Protein AF-A0A7S2V551-F1 (afdb_monomer)

pLDDT: mean 77.22, std 17.56, range [37.56, 93.88]

Mean predicted aligned error: 13.39 Å

Solvent-accessible surface area (backbone atoms only — not comparable to full-atom values): 11538 Å² total; per-residue (Å²): 138,84,86,86,83,87,79,83,81,78,78,80,73,61,68,63,60,58,50,50,50,47,50,51,48,47,55,50,48,58,75,67,60,67,90,44,58,64,70,53,54,54,47,53,51,52,50,49,58,51,49,53,52,44,50,57,52,50,49,52,50,50,55,49,45,69,74,73,49,87,67,91,49,71,64,62,61,63,48,48,60,57,44,52,51,51,44,53,56,43,51,55,46,34,52,54,24,46,54,47,12,44,73,65,70,37,54,70,37,40,49,49,23,48,49,46,49,62,47,63,37,42,55,46,47,48,40,67,39,71,67,49,94,80,76,51,74,64,47,38,55,54,35,52,52,50,50,54,51,50,53,50,45,46,54,49,47,49,53,49,43,56,52,44,50,55,51,52,53,54,51,50,53,52,51,54,52,52,53,51,53,52,54,69,74,48,84,85,73,83,87,78,86,86,84,86,88,86,130

Radius of gyration: 30.49 Å; Cα contacts (8 Å, |Δi|>4): 115; chains: 1; bounding box: 55×72×106 Å

Secondary structure (DSSP, 8-state):
--------------HHHHHHHHHHHHHHHHHHS--S-HHHHHHHHHHHHHHHHHHHHHHHHHHHHHHH---S-HHHHHHHHHHHHHHHHHHHHHHHHHHHHHHHT-HHHHHHHHHHIIIIIHHHHHIIIII-SS--HHHHHHHHHHHHHHHHHHHHHHHHHHHHHHHHHHHHHHHHHHHHHHHHH-TTSSSSSSS----

InterPro domains:
  IPR019184 Uncharacterised protein family, transmembrane-17 [PF09799] (42-149)
  IPR019184 Uncharacterised protein family, transmembrane-17 [PTHR13531] (23-172)

Structure (mmCIF, N/CA/C/O backbone):
data_AF-A0A7S2V551-F1
#
_entry.id   AF-A0A7S2V551-F1
#
loop_
_atom_site.group_PDB
_atom_site.id
_atom_site.type_symbol
_atom_site.label_atom_id
_atom_site.label_alt_id
_atom_site.label_comp_id
_atom_site.label_asym_id
_atom_site.label_entity_id
_atom_site.label_seq_id
_atom_site.pdbx_PDB_ins_code
_atom_site.Cartn_x
_atom_site.Cartn_y
_atom_site.Cartn_z
_atom_site.occupancy
_atom_site.B_iso_or_equiv
_atom_site.auth_seq_id
_atom_site.auth_comp_id
_atom_site.auth_asym_id
_atom_site.auth_atom_id
_atom_site.pdbx_PDB_model_num
ATOM 1 N N . ALA A 1 1 ? -27.726 -24.459 84.156 1.00 44.19 1 ALA A N 1
ATOM 2 C CA . ALA A 1 1 ? -27.714 -25.33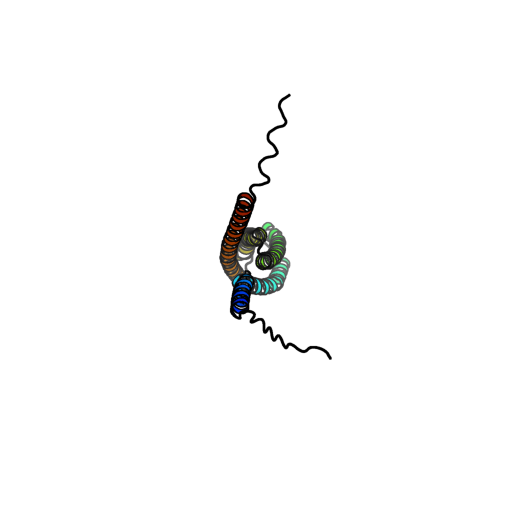9 82.970 1.00 44.19 1 ALA A CA 1
ATOM 3 C C . ALA A 1 1 ? -28.128 -24.511 81.761 1.00 44.19 1 ALA A C 1
ATOM 5 O O . ALA A 1 1 ? -29.135 -23.819 81.834 1.00 44.19 1 ALA A O 1
ATOM 6 N N . GLY A 1 2 ? -27.260 -24.447 80.751 1.00 37.69 2 GLY A N 1
ATOM 7 C CA . GLY A 1 2 ? -27.308 -23.472 79.663 1.00 37.69 2 GLY A CA 1
ATOM 8 C C . GLY A 1 2 ? -28.247 -23.813 78.498 1.00 37.69 2 GLY A C 1
ATOM 9 O O . GLY A 1 2 ? -28.619 -24.960 78.288 1.00 37.69 2 GLY A O 1
ATOM 10 N N . ARG A 1 3 ? -28.572 -22.730 77.779 1.00 40.00 3 ARG A N 1
ATOM 11 C CA . ARG A 1 3 ? -29.255 -22.540 76.484 1.00 40.00 3 ARG A CA 1
ATOM 12 C C . ARG A 1 3 ? -29.118 -23.653 75.432 1.00 40.00 3 ARG A C 1
ATOM 14 O O . ARG A 1 3 ? -28.021 -24.151 75.217 1.00 40.00 3 ARG A O 1
ATOM 21 N N . ALA A 1 4 ? -30.158 -23.778 74.600 1.00 37.56 4 ALA A N 1
ATOM 22 C CA . ALA A 1 4 ? -30.008 -23.7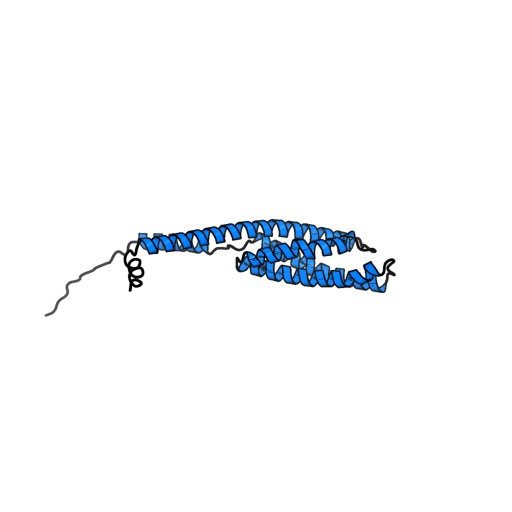59 73.137 1.00 37.56 4 ALA A CA 1
ATOM 23 C C . ALA A 1 4 ? -31.328 -23.342 72.452 1.00 37.56 4 ALA A C 1
ATOM 25 O O . ALA A 1 4 ? -32.237 -24.146 72.274 1.00 37.56 4 ALA A O 1
ATOM 26 N N . SER A 1 5 ? -31.425 -22.067 72.068 1.00 42.75 5 SER A N 1
ATOM 27 C CA . SER A 1 5 ? -32.382 -21.589 71.066 1.00 42.75 5 SER A CA 1
ATOM 28 C C . SER A 1 5 ? -31.749 -21.793 69.691 1.00 42.75 5 SER A C 1
ATOM 30 O O . SER A 1 5 ? -30.723 -21.182 69.400 1.00 42.75 5 SER A O 1
ATOM 32 N N . TYR A 1 6 ? -32.340 -22.640 68.852 1.00 38.03 6 TYR A N 1
ATOM 33 C CA . TYR A 1 6 ? -31.963 -22.746 67.445 1.00 38.03 6 TYR A CA 1
ATOM 34 C C . TYR A 1 6 ? -32.691 -21.653 66.654 1.00 38.03 6 TYR A C 1
ATOM 36 O O . TYR A 1 6 ? -33.885 -21.749 66.392 1.00 38.03 6 TYR A O 1
ATOM 44 N N . SER A 1 7 ? -31.958 -20.592 66.313 1.00 42.69 7 SER A N 1
ATOM 45 C CA . SER A 1 7 ? -32.347 -19.611 65.298 1.00 42.69 7 SER A CA 1
ATOM 46 C C . SER A 1 7 ? -31.713 -20.034 63.976 1.00 42.69 7 SER A C 1
ATOM 48 O O . SER A 1 7 ? -30.513 -19.859 63.768 1.00 42.69 7 SER A O 1
ATOM 50 N N . SER A 1 8 ? -32.499 -20.654 63.101 1.00 40.53 8 SER A N 1
ATOM 51 C CA . SER A 1 8 ? -32.087 -21.023 61.743 1.00 40.53 8 SER A CA 1
ATOM 52 C C . SER A 1 8 ? -32.476 -19.895 60.788 1.00 40.53 8 SER A C 1
ATOM 54 O O . SER A 1 8 ? -33.459 -19.983 60.058 1.00 40.53 8 SER A O 1
ATOM 56 N N . G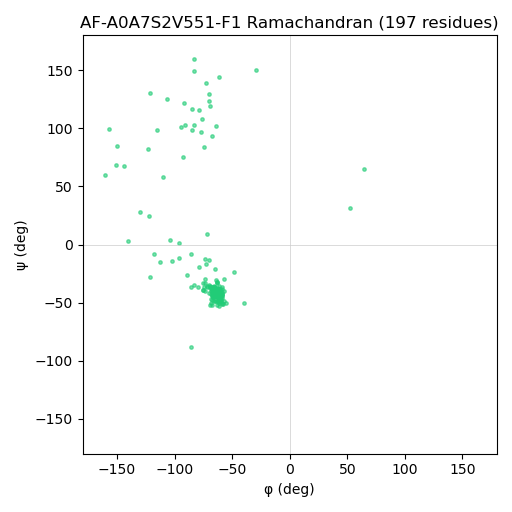LY A 1 9 ? -31.719 -18.799 60.820 1.00 37.72 9 GLY A N 1
ATOM 57 C CA . GLY A 1 9 ? -31.802 -17.744 59.813 1.00 37.72 9 GLY A CA 1
ATOM 58 C C . GLY A 1 9 ? -31.147 -18.206 58.515 1.00 37.72 9 GLY A C 1
ATOM 59 O O . GLY A 1 9 ? -29.978 -17.920 58.277 1.00 37.72 9 GLY A O 1
ATOM 60 N N . VAL A 1 10 ? -31.883 -18.939 57.679 1.00 44.06 10 VAL A N 1
ATOM 61 C CA . VAL A 1 10 ? -31.497 -19.135 56.278 1.00 44.06 10 VAL A CA 1
ATOM 62 C C . VAL A 1 10 ? -31.852 -17.845 55.544 1.00 44.06 10 VAL A C 1
ATOM 64 O O . VAL A 1 10 ? -33.003 -17.614 55.179 1.00 44.06 10 VAL A O 1
ATOM 67 N N . SER A 1 11 ? -30.861 -16.968 55.383 1.00 38.47 11 SER A N 1
ATOM 68 C CA . SER A 1 11 ? -30.958 -15.807 54.501 1.00 38.47 11 SER A CA 1
ATOM 69 C C . SER A 1 11 ? -31.102 -16.293 53.061 1.00 38.47 11 SER A C 1
ATOM 71 O O . SER A 1 11 ? -30.127 -16.699 52.431 1.00 38.47 11 SER A O 1
ATOM 73 N N . TYR A 1 12 ? -32.327 -16.261 52.538 1.00 40.66 12 TYR A N 1
ATOM 74 C CA . TYR A 1 12 ? -32.596 -16.423 51.114 1.00 40.66 12 TYR A CA 1
ATOM 75 C C . TYR A 1 12 ? -32.026 -15.212 50.370 1.00 40.66 12 TYR A C 1
ATOM 77 O O . TYR A 1 12 ? -32.658 -14.164 50.262 1.00 40.66 12 TYR A O 1
ATOM 85 N N . GLN A 1 13 ? -30.791 -15.343 49.895 1.00 50.81 13 GLN A N 1
ATOM 86 C CA . GLN A 1 13 ? -30.182 -14.404 48.962 1.00 50.81 13 GLN A CA 1
ATOM 87 C C . GLN A 1 13 ? -30.913 -14.571 47.616 1.00 50.81 13 GLN A C 1
ATOM 89 O O . GLN A 1 13 ? -30.961 -15.691 47.099 1.00 50.81 13 GLN A O 1
ATOM 94 N N . PRO A 1 14 ? -31.573 -13.534 47.070 1.00 49.09 14 PRO A N 1
ATOM 95 C CA . PRO A 1 14 ? -32.514 -13.738 45.979 1.00 49.09 14 PRO A CA 1
ATOM 96 C C . PRO A 1 14 ? -31.769 -14.130 44.697 1.00 49.09 14 PRO A C 1
ATOM 98 O O . PRO A 1 14 ? -30.918 -13.391 44.204 1.00 49.09 14 PRO A O 1
ATOM 101 N N . LEU A 1 15 ? -32.139 -15.281 44.126 1.00 52.44 15 LEU A N 1
ATOM 102 C CA . LEU A 1 15 ? -31.686 -15.802 42.824 1.00 52.44 15 LEU A CA 1
ATOM 103 C C . LEU A 1 15 ? -31.765 -14.770 41.680 1.00 52.44 15 LEU A C 1
ATOM 105 O O . LEU A 1 15 ? -31.004 -14.858 40.721 1.00 52.44 15 LEU A O 1
ATOM 109 N N . GLN A 1 16 ? -32.625 -13.756 41.807 1.00 50.88 16 GLN A N 1
ATOM 110 C CA . GLN A 1 16 ? -32.753 -12.655 40.847 1.00 50.88 16 GLN A CA 1
ATOM 111 C C . GLN A 1 16 ? -31.481 -11.803 40.732 1.00 50.88 16 GLN A C 1
ATOM 113 O O . GLN A 1 16 ? -31.137 -11.361 39.640 1.00 50.88 16 GLN A O 1
ATOM 118 N N . GLN A 1 17 ? -30.730 -11.629 41.822 1.00 48.31 17 GLN A N 1
ATOM 119 C CA . GLN A 1 17 ? -29.523 -10.797 41.832 1.00 48.31 17 GLN A CA 1
ATOM 120 C C . GLN A 1 17 ? -28.355 -11.481 41.105 1.00 48.31 17 GLN A C 1
ATOM 122 O O . GLN A 1 17 ? -27.511 -10.824 40.495 1.00 48.31 17 GLN A O 1
ATOM 127 N N . HIS A 1 18 ? -28.335 -12.817 41.118 1.00 49.16 18 HIS A N 1
ATOM 128 C CA . HIS A 1 18 ? -27.372 -13.618 40.368 1.00 49.16 18 HIS A CA 1
ATOM 129 C C . HIS A 1 18 ? -27.704 -13.649 38.870 1.00 49.16 18 HIS A C 1
ATOM 131 O O . HIS A 1 18 ? -26.790 -13.657 38.049 1.00 49.16 18 HIS A O 1
ATOM 137 N N . GLU A 1 19 ? -28.989 -13.611 38.507 1.00 55.28 19 GLU A N 1
ATOM 138 C CA . GLU A 1 19 ? -29.443 -13.549 37.115 1.00 55.28 19 GLU A CA 1
ATOM 139 C C . GLU A 1 19 ? -29.260 -12.149 36.510 1.00 55.28 19 GLU A C 1
ATOM 141 O O . GLU A 1 19 ? -28.802 -12.034 35.377 1.00 55.28 19 GLU A O 1
ATOM 146 N N . GLU A 1 20 ? -29.513 -11.075 37.266 1.00 54.91 20 GLU A N 1
ATOM 147 C CA . GLU A 1 20 ? -29.181 -9.704 36.854 1.00 54.91 20 GLU A CA 1
ATOM 148 C C . GLU A 1 20 ? -27.674 -9.478 36.778 1.00 54.91 20 GLU A C 1
ATOM 150 O O . GLU A 1 20 ? -27.202 -8.889 35.812 1.00 54.91 20 GLU A O 1
ATOM 155 N N . SER A 1 21 ? -26.895 -9.992 37.734 1.00 54.06 21 SER A N 1
ATOM 156 C CA . SER A 1 21 ? -25.433 -9.939 37.656 1.00 54.06 21 SER A CA 1
ATOM 157 C C . SER A 1 21 ? -24.906 -10.789 36.498 1.00 54.06 21 SER A C 1
ATOM 159 O O . SER A 1 21 ? -23.974 -10.379 35.816 1.00 54.06 21 SER A O 1
ATOM 161 N N . SER A 1 22 ? -25.520 -11.938 36.203 1.00 53.59 22 SER A N 1
ATOM 162 C CA . SER A 1 22 ? -25.164 -12.769 35.048 1.00 53.59 22 SER A CA 1
ATOM 163 C C . SER A 1 22 ? -25.529 -12.091 33.728 1.00 53.59 22 SER A C 1
ATOM 165 O O . SER A 1 22 ? -24.686 -12.044 32.843 1.00 53.59 22 SER A O 1
ATOM 167 N N . LYS A 1 23 ? -26.706 -11.463 33.609 1.00 54.16 23 LYS A N 1
ATOM 168 C CA . LYS A 1 23 ? -27.117 -10.671 32.435 1.00 54.16 23 LYS A CA 1
ATOM 169 C C . LYS A 1 23 ? -26.276 -9.409 32.269 1.00 54.16 23 LYS A C 1
ATOM 171 O O . LYS A 1 23 ? -25.875 -9.099 31.155 1.00 54.16 23 LYS A O 1
ATOM 176 N N . ALA A 1 24 ? -25.944 -8.715 33.355 1.00 58.97 24 ALA A N 1
ATOM 177 C CA . ALA A 1 24 ? -25.064 -7.550 33.338 1.00 58.97 24 ALA A CA 1
ATOM 178 C C . ALA A 1 24 ? -23.627 -7.938 32.982 1.00 58.97 24 ALA A C 1
ATOM 180 O O . ALA A 1 24 ? -22.980 -7.234 32.214 1.00 58.97 24 ALA A O 1
ATOM 181 N N . ASN A 1 25 ? -23.131 -9.076 33.476 1.00 54.34 25 ASN A N 1
ATOM 182 C CA . ASN A 1 25 ? -21.831 -9.608 33.085 1.00 54.34 25 ASN A CA 1
ATOM 183 C C . ASN A 1 25 ? -21.848 -10.157 31.657 1.00 54.34 25 ASN A C 1
ATOM 185 O O . ASN A 1 25 ? -20.877 -9.944 30.955 1.00 54.34 25 ASN A O 1
ATOM 189 N N . PHE A 1 26 ? -22.928 -10.779 31.186 1.00 54.84 26 PHE A N 1
ATOM 190 C CA . PHE A 1 26 ? -23.073 -11.248 29.805 1.00 54.84 26 PHE A CA 1
ATOM 191 C C . PHE A 1 26 ? -23.152 -10.072 28.827 1.00 54.84 26 PHE A C 1
ATOM 193 O O . PHE A 1 26 ? -22.426 -10.055 27.842 1.00 54.84 26 PHE A O 1
ATOM 200 N N . HIS A 1 27 ? -23.917 -9.028 29.153 1.00 52.25 27 HIS A N 1
ATOM 201 C CA . HIS A 1 27 ? -23.955 -7.780 28.391 1.00 52.25 27 HIS A CA 1
ATOM 202 C C . HIS A 1 27 ? -22.601 -7.055 28.426 1.00 52.25 27 HIS A C 1
ATOM 204 O O . HIS A 1 27 ? -22.128 -6.532 27.420 1.00 52.25 27 HIS A O 1
ATOM 210 N N . ARG A 1 28 ? -21.909 -7.086 29.571 1.00 51.00 28 ARG A N 1
ATOM 211 C CA . ARG A 1 28 ? -20.548 -6.561 29.701 1.00 51.00 28 ARG A CA 1
ATOM 212 C C . ARG A 1 28 ? -19.542 -7.399 28.899 1.00 51.00 28 ARG A C 1
ATOM 214 O O . ARG A 1 28 ? -18.681 -6.823 28.249 1.00 51.00 28 ARG A O 1
ATOM 221 N N . ILE A 1 29 ? -19.664 -8.722 28.854 1.00 52.12 29 ILE A N 1
ATOM 222 C CA . ILE A 1 29 ? -18.825 -9.615 28.037 1.00 52.12 29 ILE A CA 1
ATOM 223 C C . ILE A 1 29 ? -19.127 -9.429 26.537 1.00 52.12 29 ILE A C 1
ATOM 225 O O . ILE A 1 29 ? -18.193 -9.405 25.735 1.00 52.12 29 ILE A O 1
ATOM 229 N N . GLU A 1 30 ? -20.380 -9.174 26.149 1.00 47.97 30 GLU A N 1
ATOM 230 C CA . GLU A 1 30 ? -20.740 -8.734 24.791 1.00 47.97 30 GLU A CA 1
ATOM 231 C C . GLU A 1 30 ? -20.087 -7.391 24.433 1.00 47.97 30 GLU A C 1
ATOM 233 O O . GLU A 1 30 ? -19.614 -7.211 23.315 1.00 47.97 30 GLU A O 1
ATOM 238 N N . THR A 1 31 ? -19.944 -6.463 25.385 1.00 50.69 31 THR A N 1
ATOM 239 C CA . THR A 1 31 ? -19.207 -5.211 25.124 1.00 50.69 31 THR A CA 1
ATOM 240 C C . THR A 1 31 ? -17.684 -5.380 25.022 1.00 50.69 31 THR A C 1
ATOM 242 O O . THR A 1 31 ? -17.025 -4.502 24.468 1.00 50.69 31 THR A O 1
ATOM 245 N N . TYR A 1 32 ? -17.119 -6.496 25.500 1.00 43.94 32 TYR A N 1
ATOM 246 C CA . TYR A 1 32 ? -15.690 -6.828 25.369 1.00 43.94 32 TYR A CA 1
ATOM 247 C C . TYR A 1 32 ? -15.377 -7.750 24.184 1.00 43.94 32 TYR A C 1
ATOM 249 O O . TYR A 1 32 ? -14.207 -7.926 23.834 1.00 43.94 32 TYR A O 1
ATOM 257 N N . THR A 1 33 ? -16.386 -8.343 23.545 1.00 41.72 33 THR A N 1
ATOM 258 C CA . THR A 1 33 ? -16.170 -9.270 22.436 1.00 41.72 33 THR A CA 1
ATOM 259 C C . THR A 1 33 ? -16.018 -8.511 21.121 1.00 41.72 33 THR A C 1
ATOM 261 O O . THR A 1 33 ? -16.960 -8.129 20.438 1.00 41.72 33 THR A O 1
ATOM 264 N N . VAL A 1 34 ? -14.747 -8.340 20.759 1.00 52.50 34 VAL A N 1
ATOM 265 C CA . VAL A 1 34 ? -14.267 -8.186 19.382 1.00 52.50 34 VAL A CA 1
ATOM 266 C C . VAL A 1 34 ? -14.771 -6.921 18.684 1.00 52.50 34 VAL A C 1
ATOM 268 O O . VAL A 1 34 ? -15.447 -6.929 17.658 1.00 52.50 34 VAL A O 1
ATOM 271 N N . ALA A 1 35 ? -14.346 -5.779 19.209 1.00 52.34 35 ALA A N 1
ATOM 272 C CA . ALA A 1 35 ? -14.433 -4.518 18.489 1.00 52.34 35 ALA A CA 1
ATOM 273 C C . ALA A 1 35 ? -13.455 -4.424 17.294 1.00 52.34 35 ALA A C 1
ATOM 275 O O . ALA A 1 35 ? -13.645 -3.555 16.438 1.00 52.34 35 ALA A O 1
ATOM 276 N N . SER A 1 36 ? -12.478 -5.337 17.214 1.00 61.97 36 SER A N 1
ATOM 277 C CA . SER A 1 36 ? -11.557 -5.521 16.089 1.00 61.97 36 SER A CA 1
ATOM 278 C C . SER A 1 36 ? -12.287 -6.086 14.867 1.00 61.97 36 SER A C 1
ATOM 280 O O . SER A 1 36 ? -13.013 -7.076 14.942 1.00 61.97 36 SER A O 1
ATOM 282 N N . SER A 1 37 ? -12.103 -5.461 13.708 1.00 71.62 37 SER A N 1
ATOM 283 C CA . SER A 1 37 ? -12.718 -5.938 12.472 1.00 71.62 37 SER A CA 1
ATOM 284 C C . SER A 1 37 ? -11.966 -7.162 11.932 1.00 71.62 37 SER A C 1
ATOM 286 O O . SER A 1 37 ? -10.852 -7.052 11.422 1.00 71.62 37 SER A O 1
ATOM 288 N N . VAL A 1 38 ? -12.586 -8.342 12.039 1.00 78.00 38 VAL A N 1
ATOM 289 C CA . VAL A 1 38 ? -12.019 -9.620 11.557 1.00 78.00 38 VAL A CA 1
ATOM 290 C C . VAL A 1 38 ? -11.724 -9.569 10.055 1.00 78.00 38 VAL A C 1
ATOM 292 O O . VAL A 1 38 ? -10.682 -10.041 9.611 1.00 78.00 38 VAL A O 1
ATOM 295 N N . SER A 1 39 ? -12.593 -8.917 9.275 1.00 80.12 39 SER A N 1
ATOM 296 C CA . SER A 1 39 ? -12.414 -8.760 7.826 1.00 80.12 39 SER A CA 1
ATOM 297 C C . SER A 1 39 ? -11.116 -8.034 7.459 1.00 80.12 39 SER A C 1
ATOM 299 O O . SER A 1 39 ? -10.440 -8.450 6.526 1.00 80.12 39 SER A O 1
ATOM 301 N N . LEU A 1 40 ? -10.743 -6.984 8.203 1.00 80.69 40 LEU A N 1
ATOM 302 C CA . LEU A 1 40 ? -9.510 -6.235 7.947 1.00 80.69 40 LEU A CA 1
ATOM 303 C C . LEU A 1 40 ? -8.271 -7.085 8.252 1.00 80.69 40 LEU A C 1
ATOM 305 O O . LEU A 1 40 ? -7.316 -7.059 7.490 1.00 80.69 40 LEU A O 1
ATOM 309 N N . HIS A 1 41 ? -8.296 -7.874 9.332 1.00 85.56 41 HIS A N 1
ATOM 310 C CA . HIS A 1 41 ? -7.179 -8.763 9.662 1.00 85.56 41 HIS A CA 1
ATOM 311 C C . HIS A 1 41 ? -6.969 -9.866 8.623 1.00 85.56 41 HIS A C 1
ATOM 313 O O . HIS A 1 41 ? -5.824 -10.172 8.307 1.00 85.56 41 HIS A O 1
ATOM 319 N N . ILE A 1 42 ? -8.043 -10.447 8.077 1.00 86.44 42 ILE A N 1
ATOM 320 C CA . ILE A 1 42 ? -7.929 -11.464 7.020 1.00 86.44 42 ILE A CA 1
ATOM 321 C C . ILE A 1 42 ? -7.314 -10.856 5.754 1.00 86.44 42 ILE A C 1
ATOM 323 O O . ILE A 1 42 ? -6.447 -11.474 5.143 1.00 86.44 42 ILE A O 1
ATOM 327 N N . LEU A 1 43 ? -7.736 -9.644 5.383 1.00 86.88 43 LEU A N 1
ATOM 328 C CA . LEU A 1 43 ? -7.198 -8.946 4.215 1.00 86.88 43 LEU A CA 1
ATOM 329 C C . LEU A 1 43 ? -5.718 -8.602 4.391 1.00 86.88 43 LEU A C 1
ATOM 331 O O . LEU A 1 43 ? -4.926 -8.998 3.546 1.00 86.88 43 LEU A O 1
ATOM 335 N N . LEU A 1 44 ? -5.345 -8.012 5.531 1.00 86.69 44 LEU A N 1
ATOM 336 C CA . LEU A 1 44 ? -3.946 -7.720 5.863 1.00 86.69 44 LEU A CA 1
ATOM 337 C C . LEU A 1 44 ? -3.081 -8.983 5.878 1.00 86.69 44 LEU A C 1
ATOM 339 O O . LEU A 1 44 ? -1.920 -8.956 5.487 1.00 86.69 44 LEU A O 1
ATOM 343 N N . TYR A 1 45 ? -3.625 -10.111 6.336 1.00 88.69 45 TYR A N 1
ATOM 344 C CA . TYR A 1 45 ? -2.897 -11.375 6.304 1.00 88.69 45 TYR A CA 1
ATOM 345 C C . TYR A 1 45 ? -2.645 -11.854 4.867 1.00 88.69 45 TYR A C 1
ATOM 347 O O . TYR A 1 45 ? -1.524 -12.245 4.541 1.00 88.69 45 TYR A O 1
ATOM 355 N N . LEU A 1 46 ? -3.659 -11.790 3.998 1.00 88.44 46 LEU A N 1
ATOM 356 C CA . LEU A 1 46 ? -3.509 -12.123 2.580 1.00 88.44 46 LEU A CA 1
ATOM 357 C C . LEU A 1 46 ? -2.527 -11.174 1.880 1.00 88.44 46 LEU A C 1
ATOM 359 O O . LEU A 1 46 ? -1.661 -11.645 1.146 1.00 88.44 46 LEU A O 1
ATOM 363 N N . ASP A 1 47 ? -2.610 -9.871 2.154 1.00 89.12 47 ASP A N 1
ATOM 364 C CA . ASP A 1 47 ? -1.714 -8.851 1.592 1.00 89.12 47 ASP A CA 1
ATOM 365 C C . ASP A 1 47 ? -0.274 -9.085 2.038 1.00 89.12 47 ASP A C 1
ATOM 367 O O . ASP A 1 47 ? 0.641 -9.026 1.224 1.00 89.12 47 ASP A O 1
ATOM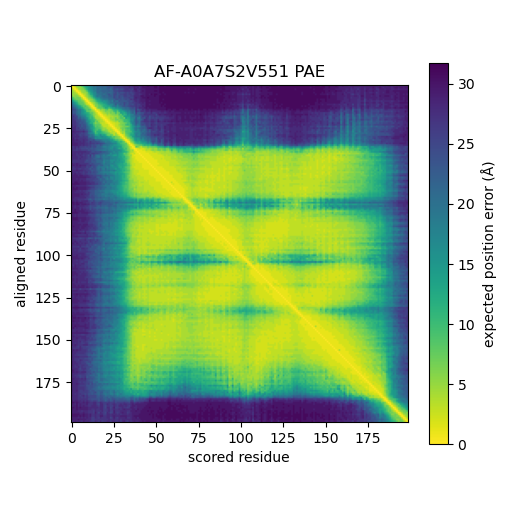 371 N N . SER A 1 48 ? -0.063 -9.498 3.292 1.00 87.75 48 SER A N 1
ATOM 372 C CA . SER A 1 48 ? 1.258 -9.876 3.804 1.00 87.75 48 SER A CA 1
ATOM 373 C C . SER A 1 48 ? 1.859 -11.061 3.062 1.00 87.75 48 SER A C 1
ATOM 375 O O . SER A 1 48 ? 3.021 -11.007 2.660 1.00 87.75 48 SER A O 1
ATOM 377 N N . MET A 1 49 ? 1.079 -12.117 2.830 1.00 89.88 49 MET A N 1
ATOM 378 C CA . MET A 1 49 ? 1.561 -13.284 2.089 1.00 89.88 49 MET A CA 1
ATOM 379 C C . MET A 1 49 ? 1.918 -12.920 0.644 1.00 89.88 49 MET A C 1
ATOM 381 O O . MET A 1 49 ? 2.973 -13.317 0.149 1.00 89.88 49 MET A O 1
ATOM 385 N N . VAL A 1 50 ? 1.076 -12.124 -0.019 1.00 88.25 50 VAL A N 1
ATOM 386 C CA . VAL A 1 50 ? 1.329 -11.647 -1.385 1.00 88.25 50 VAL A CA 1
ATOM 387 C C . VAL A 1 50 ? 2.545 -10.717 -1.433 1.00 88.25 50 VAL A C 1
ATOM 389 O O . VAL A 1 50 ? 3.384 -10.877 -2.316 1.00 88.25 50 VAL A O 1
ATOM 392 N N . SER A 1 51 ? 2.682 -9.795 -0.478 1.00 88.56 51 SER A N 1
ATOM 393 C CA . SER A 1 51 ? 3.797 -8.844 -0.383 1.00 88.56 51 SER A CA 1
ATOM 394 C C . SER A 1 51 ? 5.134 -9.561 -0.169 1.00 88.56 51 SER A C 1
ATOM 396 O O . SER A 1 51 ? 6.114 -9.233 -0.832 1.00 88.56 51 SER A O 1
ATOM 398 N N . ILE A 1 52 ? 5.181 -10.621 0.650 1.00 90.88 52 ILE A N 1
ATOM 399 C CA . ILE A 1 52 ? 6.392 -11.447 0.815 1.00 90.88 52 ILE A CA 1
ATOM 400 C C . ILE A 1 52 ? 6.797 -12.093 -0.516 1.00 90.88 52 ILE A C 1
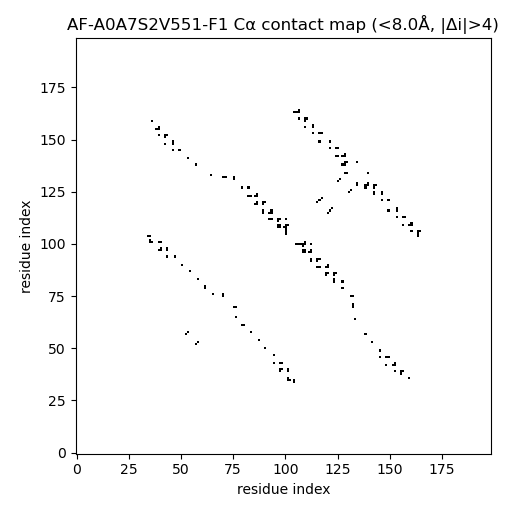ATOM 402 O O . ILE A 1 52 ? 7.962 -12.031 -0.909 1.00 90.88 52 ILE A O 1
ATOM 406 N N . VAL A 1 53 ? 5.842 -12.693 -1.231 1.00 90.75 53 VAL A N 1
ATOM 407 C CA . VAL A 1 53 ? 6.097 -13.304 -2.545 1.00 90.75 53 VAL A CA 1
ATOM 408 C C . VAL A 1 53 ? 6.575 -12.244 -3.542 1.00 90.75 53 VAL A C 1
ATOM 410 O O . VAL A 1 53 ? 7.579 -12.449 -4.226 1.00 90.75 53 VAL A O 1
ATOM 413 N N . 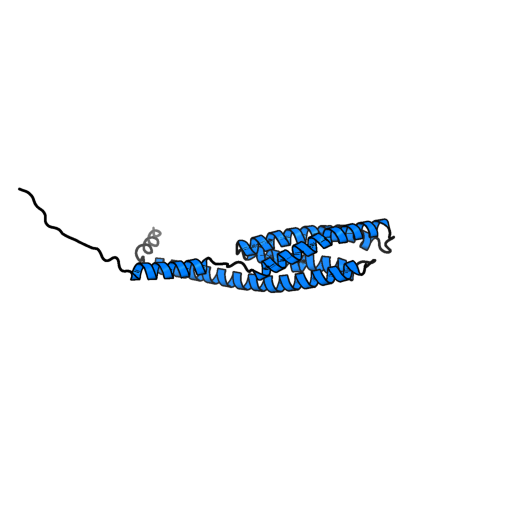TYR A 1 54 ? 5.910 -11.089 -3.584 1.00 89.81 54 TYR A N 1
ATOM 414 C CA . TYR A 1 54 ? 6.281 -9.964 -4.436 1.00 89.81 54 TYR A CA 1
ATOM 415 C C . TYR A 1 54 ? 7.674 -9.415 -4.108 1.00 89.81 54 TYR A C 1
ATOM 417 O O . TYR A 1 54 ? 8.429 -9.091 -5.017 1.00 89.81 54 TYR A O 1
ATOM 425 N N . PHE A 1 55 ? 8.059 -9.359 -2.834 1.00 90.88 55 PHE A N 1
ATOM 426 C CA . PHE A 1 55 ? 9.376 -8.888 -2.418 1.00 90.88 55 PHE A CA 1
ATOM 427 C C . PHE A 1 55 ? 10.499 -9.771 -2.971 1.00 90.88 55 PHE A C 1
ATOM 429 O O . PHE A 1 55 ? 11.442 -9.258 -3.574 1.00 90.88 55 PHE A O 1
ATOM 436 N N . PHE A 1 56 ? 10.389 -11.094 -2.818 1.00 92.38 56 PHE A N 1
ATOM 437 C CA . PHE A 1 56 ? 11.412 -12.016 -3.315 1.00 92.38 56 PHE A CA 1
ATOM 438 C C . PHE A 1 56 ? 11.438 -12.074 -4.844 1.00 92.38 56 PHE A C 1
ATOM 440 O O . PHE A 1 56 ? 12.492 -11.865 -5.444 1.00 92.38 56 PHE A O 1
ATOM 447 N N . LEU A 1 57 ? 10.291 -12.318 -5.487 1.00 91.31 57 LEU A N 1
ATOM 448 C CA . LEU A 1 57 ? 10.234 -12.425 -6.947 1.00 91.31 57 LEU A CA 1
ATOM 449 C C . LEU A 1 57 ? 10.490 -11.077 -7.622 1.00 91.31 57 LEU A C 1
ATOM 451 O O . LEU A 1 57 ? 11.360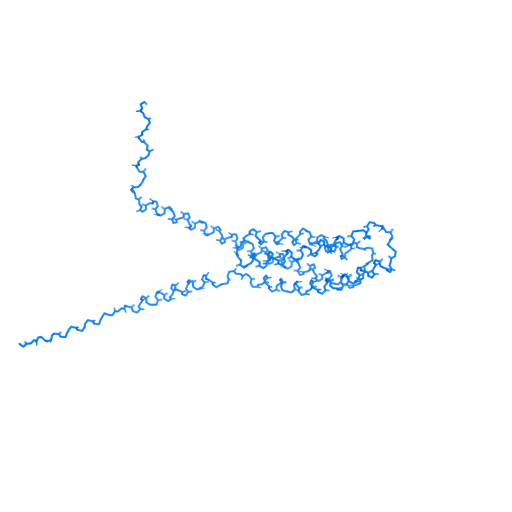 -10.987 -8.482 1.00 91.31 57 LEU A O 1
ATOM 455 N N . GLY A 1 58 ? 9.792 -10.021 -7.209 1.00 88.94 58 GLY A N 1
ATOM 456 C CA . GLY A 1 58 ? 9.957 -8.673 -7.752 1.00 88.94 58 GLY A CA 1
ATOM 457 C C . GLY A 1 58 ? 11.376 -8.142 -7.556 1.00 88.94 58 GLY A C 1
ATOM 458 O O . GLY A 1 58 ? 11.960 -7.610 -8.497 1.00 88.94 58 GLY A O 1
ATOM 459 N N . GLY A 1 59 ? 11.983 -8.370 -6.386 1.00 90.19 59 GLY A N 1
ATOM 460 C CA . GLY A 1 59 ? 13.383 -8.026 -6.132 1.00 90.19 59 GLY A CA 1
ATOM 461 C C . GLY A 1 59 ? 14.350 -8.747 -7.079 1.00 90.19 59 GLY A C 1
ATOM 462 O O . GLY A 1 59 ? 15.189 -8.104 -7.712 1.00 90.19 59 GLY A O 1
ATOM 463 N N . SER A 1 60 ? 14.208 -10.068 -7.246 1.00 90.44 60 SER A N 1
ATOM 464 C CA . SER A 1 60 ? 15.021 -10.835 -8.201 1.00 90.44 60 SER A CA 1
ATOM 465 C C . SER A 1 60 ? 14.811 -10.388 -9.650 1.00 90.44 60 SER A C 1
ATOM 467 O O . SER A 1 60 ? 15.784 -10.262 -10.394 1.00 90.44 60 SER A O 1
ATOM 469 N N . LEU A 1 61 ? 13.570 -10.093 -10.052 1.00 90.31 61 LEU A N 1
ATOM 470 C CA . LEU A 1 61 ? 13.257 -9.582 -11.388 1.00 90.31 61 LEU A CA 1
ATOM 471 C C . LEU A 1 61 ? 13.897 -8.211 -11.626 1.00 90.31 61 LEU A C 1
ATOM 473 O O . LEU A 1 61 ? 14.463 -7.986 -12.692 1.00 90.31 61 LEU A O 1
ATOM 477 N N . ILE A 1 62 ? 13.855 -7.307 -10.645 1.00 89.94 62 ILE A N 1
ATOM 478 C CA . ILE A 1 62 ? 14.494 -5.987 -10.724 1.00 89.94 62 ILE A CA 1
ATOM 479 C C . ILE A 1 62 ? 16.007 -6.120 -10.919 1.00 89.94 62 ILE A C 1
ATOM 481 O O . ILE A 1 62 ? 16.560 -5.475 -11.810 1.00 89.94 62 ILE A O 1
ATOM 485 N N . LEU A 1 63 ? 16.671 -6.983 -10.144 1.00 90.38 63 LEU A N 1
ATOM 486 C CA . LEU A 1 63 ? 18.110 -7.234 -10.291 1.00 90.38 63 LEU A CA 1
ATOM 487 C C . LEU A 1 63 ? 18.445 -7.826 -11.666 1.00 90.38 63 LEU A C 1
ATOM 489 O O . LEU A 1 63 ? 19.401 -7.395 -12.309 1.00 90.38 63 LEU A O 1
ATOM 493 N N . HIS A 1 64 ? 17.626 -8.761 -12.152 1.00 89.69 64 HIS A N 1
ATOM 494 C CA . HIS A 1 64 ? 17.793 -9.336 -13.484 1.00 89.69 64 HIS A CA 1
ATOM 495 C C . HIS A 1 64 ? 17.604 -8.290 -14.593 1.00 89.69 64 HIS A C 1
ATOM 497 O O . HIS A 1 64 ? 18.379 -8.270 -15.549 1.00 89.69 64 HIS A O 1
ATOM 503 N N . LYS A 1 65 ? 16.622 -7.386 -14.454 1.00 86.94 65 LYS A N 1
ATOM 504 C CA . LYS A 1 65 ? 16.407 -6.262 -15.381 1.00 86.94 65 LYS A CA 1
ATOM 505 C C . LYS A 1 65 ? 17.611 -5.325 -15.411 1.00 86.94 65 LYS A C 1
ATOM 507 O O . LYS A 1 65 ? 18.089 -5.010 -16.490 1.00 86.94 65 LYS A O 1
ATOM 512 N N . LEU A 1 66 ? 18.128 -4.941 -14.244 1.00 86.00 66 LEU A N 1
ATOM 513 C CA . LEU A 1 66 ? 19.300 -4.067 -14.118 1.00 86.00 66 LEU A CA 1
ATOM 514 C C . LEU A 1 66 ? 20.578 -4.677 -14.704 1.00 86.00 66 LEU A C 1
ATOM 516 O O . LEU A 1 66 ? 21.424 -3.933 -15.185 1.00 86.00 66 LEU A O 1
ATOM 520 N N . SER A 1 67 ? 20.727 -6.003 -14.652 1.00 85.38 67 SER A N 1
ATOM 521 C CA . SER A 1 67 ? 21.921 -6.686 -15.162 1.00 85.38 67 SER A CA 1
ATOM 522 C C . SER A 1 67 ? 21.837 -7.081 -16.636 1.00 85.38 67 SER A C 1
ATOM 524 O O . SER A 1 67 ? 22.883 -7.267 -17.252 1.00 85.38 67 SER A O 1
ATOM 526 N N . SER A 1 68 ? 20.633 -7.296 -17.173 1.00 83.88 68 SER A N 1
ATOM 527 C CA . SER A 1 68 ? 20.452 -7.924 -18.494 1.00 83.88 68 SER A CA 1
ATOM 528 C C . SER A 1 68 ? 19.890 -6.984 -19.555 1.00 83.88 68 SER A C 1
ATOM 530 O O . SER A 1 68 ? 19.930 -7.331 -20.732 1.00 83.88 68 SER A O 1
ATOM 532 N N . PHE A 1 69 ? 19.334 -5.833 -19.164 1.00 80.00 69 PHE A N 1
ATOM 533 C CA . PHE A 1 69 ? 18.712 -4.888 -20.088 1.00 80.00 69 PHE A CA 1
ATOM 534 C C . PHE A 1 69 ? 19.374 -3.519 -20.008 1.00 80.00 69 PHE A C 1
ATOM 536 O O . PHE A 1 69 ? 19.490 -2.931 -18.932 1.00 80.00 69 PHE A O 1
ATOM 543 N N . ASP A 1 70 ? 19.719 -2.992 -21.178 1.00 75.94 70 ASP A N 1
ATOM 544 C CA . ASP A 1 70 ? 20.056 -1.587 -21.341 1.00 75.94 70 ASP A CA 1
ATOM 545 C C . ASP A 1 70 ? 18.756 -0.779 -21.383 1.00 75.94 70 ASP A C 1
ATOM 547 O O . ASP A 1 70 ? 17.913 -0.953 -22.268 1.00 75.94 70 ASP A O 1
ATOM 551 N N . PHE A 1 71 ? 18.567 0.078 -20.383 1.00 78.50 71 PHE A N 1
ATOM 552 C CA . PHE A 1 71 ? 17.415 0.971 -20.318 1.00 78.50 71 PHE A CA 1
ATOM 553 C C . PHE A 1 71 ? 17.566 2.088 -21.346 1.00 78.50 71 PHE A C 1
ATOM 555 O O . PHE A 1 71 ? 18.647 2.658 -21.508 1.00 78.50 71 PHE A O 1
ATOM 562 N N . VAL A 1 72 ? 16.467 2.432 -22.020 1.00 76.19 72 VAL A N 1
ATOM 563 C CA . VAL A 1 72 ? 16.479 3.509 -23.018 1.00 76.19 72 VAL A CA 1
ATOM 564 C C . VAL A 1 72 ? 16.522 4.860 -22.310 1.00 76.19 72 VAL A C 1
ATOM 566 O O . VAL A 1 72 ? 17.237 5.763 -22.748 1.00 76.19 72 VAL A O 1
ATOM 569 N N . SER A 1 73 ? 15.800 5.000 -21.192 1.00 84.56 73 SER A N 1
ATOM 570 C CA . SER A 1 73 ? 15.886 6.180 -20.337 1.00 84.56 73 SER A CA 1
ATOM 571 C C . SER A 1 73 ? 16.629 5.889 -19.031 1.00 84.56 73 SER A C 1
ATOM 573 O O . SER A 1 73 ? 16.185 5.053 -18.234 1.00 84.56 73 SER A O 1
ATOM 575 N N . PRO A 1 74 ? 17.681 6.662 -18.705 1.00 84.06 74 PRO A N 1
ATOM 576 C CA . PRO A 1 74 ? 18.358 6.541 -17.416 1.00 84.06 74 PRO A CA 1
ATOM 577 C C . PRO A 1 74 ? 17.447 6.924 -16.239 1.00 84.06 74 PRO A C 1
ATOM 579 O O . PRO A 1 74 ? 17.689 6.497 -15.110 1.00 84.06 74 PRO A O 1
ATOM 582 N N . LEU A 1 75 ? 16.379 7.699 -16.478 1.00 86.62 75 LEU A N 1
ATOM 583 C CA . LEU A 1 75 ? 15.428 8.078 -15.431 1.00 86.62 75 LEU A CA 1
ATOM 584 C C . LEU A 1 75 ? 14.639 6.871 -14.913 1.00 86.62 75 LEU A C 1
ATOM 586 O O . LEU A 1 75 ? 14.524 6.710 -13.701 1.00 86.62 75 LEU A O 1
ATOM 590 N N . HIS A 1 76 ? 14.141 6.000 -15.794 1.00 85.81 76 HIS A N 1
ATOM 591 C CA . HIS A 1 76 ? 13.388 4.812 -15.375 1.00 85.81 76 HIS A CA 1
ATOM 592 C C . HIS A 1 76 ? 14.274 3.807 -14.634 1.00 85.81 76 HIS A C 1
ATOM 594 O O . HIS A 1 76 ? 13.836 3.216 -13.645 1.00 85.81 76 HIS A O 1
ATOM 600 N N . GLN A 1 77 ? 15.532 3.665 -15.061 1.00 86.50 77 GLN A N 1
ATOM 601 C CA . GLN A 1 77 ? 16.528 2.847 -14.370 1.00 86.50 77 GLN A CA 1
ATOM 602 C C . GLN A 1 77 ? 16.816 3.378 -12.959 1.00 86.50 77 GLN A C 1
ATOM 604 O O . GLN A 1 77 ? 16.812 2.611 -11.995 1.00 86.50 77 GLN A O 1
ATOM 609 N N . LEU A 1 78 ? 17.017 4.694 -12.828 1.00 88.38 78 LEU A N 1
ATOM 610 C CA . LEU A 1 78 ? 17.276 5.341 -11.544 1.00 88.38 78 LEU A CA 1
ATOM 611 C C . LEU A 1 78 ? 16.071 5.258 -10.602 1.00 88.38 78 LEU A C 1
ATOM 613 O O . LEU A 1 78 ? 16.262 5.102 -9.400 1.00 88.38 78 LEU A O 1
ATOM 617 N N . LEU A 1 79 ? 14.847 5.363 -11.125 1.00 89.81 79 LEU A N 1
ATOM 618 C CA . LEU A 1 79 ? 13.620 5.400 -10.324 1.00 89.81 79 LEU A CA 1
ATOM 619 C C . LEU A 1 79 ? 13.175 4.006 -9.841 1.00 89.81 79 LEU A C 1
ATOM 621 O O . LEU A 1 79 ? 12.449 3.900 -8.855 1.00 89.81 79 LEU A O 1
ATOM 625 N N . LEU A 1 80 ? 13.650 2.930 -10.477 1.00 89.31 80 LEU A N 1
ATOM 626 C CA . LEU A 1 80 ? 13.241 1.554 -10.174 1.00 89.31 80 LEU A CA 1
ATOM 627 C C . LEU A 1 80 ? 13.566 1.120 -8.734 1.00 89.31 80 LEU A C 1
ATOM 629 O O . LEU A 1 80 ? 12.695 0.659 -7.995 1.00 89.31 80 LEU A O 1
ATOM 633 N N . ILE A 1 81 ? 14.828 1.290 -8.332 1.00 90.19 81 ILE A N 1
ATOM 634 C CA . ILE A 1 81 ? 15.339 0.925 -7.004 1.00 90.19 81 ILE A CA 1
ATOM 635 C C . ILE A 1 81 ? 14.661 1.741 -5.888 1.00 90.19 81 ILE A C 1
ATOM 637 O O . ILE A 1 81 ? 14.143 1.130 -4.950 1.00 90.19 81 ILE A O 1
ATOM 641 N N . PRO A 1 82 ? 14.611 3.090 -5.939 1.00 92.44 82 PRO A N 1
ATOM 642 C CA . PRO A 1 82 ? 13.977 3.872 -4.885 1.00 92.44 82 PRO A CA 1
ATOM 643 C C . PRO A 1 82 ? 12.472 3.612 -4.797 1.00 92.44 82 PRO A C 1
ATOM 645 O O . PRO A 1 82 ? 11.962 3.530 -3.684 1.00 92.44 82 PRO A O 1
ATOM 648 N N . CYS A 1 83 ? 11.760 3.401 -5.911 1.00 92.25 83 CYS A N 1
ATOM 649 C CA . CYS A 1 83 ? 10.352 2.997 -5.859 1.00 92.25 83 CYS A CA 1
ATOM 650 C C . CYS A 1 83 ? 10.166 1.666 -5.130 1.00 92.25 83 CYS A C 1
ATOM 652 O O . CYS A 1 83 ? 9.293 1.565 -4.271 1.00 92.25 83 CYS A O 1
ATOM 654 N N . PHE A 1 84 ? 11.013 0.671 -5.399 1.00 91.81 84 PHE A N 1
ATOM 655 C CA . PHE A 1 84 ? 10.960 -0.604 -4.685 1.00 91.81 84 PHE A CA 1
ATOM 656 C C . PHE A 1 84 ? 11.236 -0.449 -3.178 1.00 91.81 84 PHE A C 1
ATOM 658 O O . PHE A 1 84 ? 10.531 -1.033 -2.356 1.00 91.81 84 PHE A O 1
ATOM 665 N N . ILE A 1 85 ? 12.205 0.389 -2.794 1.00 93.06 85 ILE A N 1
ATOM 666 C CA . ILE A 1 85 ? 12.503 0.676 -1.381 1.00 93.06 85 ILE A CA 1
ATOM 667 C C . ILE A 1 85 ? 11.335 1.404 -0.701 1.00 93.06 85 ILE A C 1
ATOM 669 O O . ILE A 1 85 ? 10.951 1.045 0.413 1.00 93.06 85 ILE A O 1
ATOM 673 N N . ILE A 1 86 ? 10.750 2.410 -1.358 1.00 93.62 86 ILE A N 1
ATOM 674 C CA . ILE A 1 86 ? 9.580 3.128 -0.835 1.00 93.62 86 ILE A CA 1
ATOM 675 C C . ILE A 1 86 ? 8.426 2.150 -0.625 1.00 93.62 86 ILE A C 1
ATOM 677 O O . ILE A 1 86 ? 7.791 2.195 0.428 1.00 93.62 86 ILE A O 1
ATOM 681 N N . LEU A 1 87 ? 8.186 1.243 -1.577 1.00 91.75 87 LEU A N 1
ATOM 682 C CA . LEU A 1 87 ? 7.149 0.222 -1.457 1.00 91.75 87 LEU A CA 1
ATOM 683 C C . LEU A 1 87 ? 7.374 -0.661 -0.221 1.00 91.75 87 LEU A C 1
ATOM 685 O O . LEU A 1 87 ? 6.452 -0.829 0.569 1.00 91.75 87 LEU A O 1
ATOM 689 N N . LEU A 1 88 ? 8.607 -1.123 0.016 1.00 91.81 88 LEU A N 1
ATOM 690 C CA . LEU A 1 88 ? 8.960 -1.933 1.189 1.00 91.81 88 LEU A CA 1
ATOM 691 C C . LEU A 1 88 ? 8.703 -1.202 2.518 1.00 91.81 88 LEU A C 1
ATOM 693 O O . LEU A 1 88 ? 8.143 -1.771 3.461 1.00 91.81 88 LEU A O 1
ATOM 697 N N . ILE A 1 89 ? 9.109 0.068 2.603 1.00 93.88 89 ILE A N 1
ATOM 698 C CA . ILE A 1 89 ? 8.891 0.899 3.795 1.00 93.88 89 ILE A CA 1
ATOM 699 C C . ILE A 1 89 ? 7.391 1.104 4.026 1.00 93.88 89 ILE A C 1
ATOM 701 O O . ILE A 1 89 ? 6.915 1.004 5.163 1.00 93.88 89 ILE A O 1
ATOM 705 N N . CYS A 1 90 ? 6.644 1.377 2.956 1.00 92.12 90 CYS A N 1
ATOM 706 C CA . CYS A 1 90 ? 5.210 1.608 3.031 1.00 92.12 90 CYS A CA 1
ATOM 707 C C . CYS A 1 90 ? 4.457 0.341 3.430 1.00 92.12 90 CYS A C 1
ATOM 709 O O . CYS A 1 90 ? 3.629 0.420 4.330 1.00 92.12 90 CYS A O 1
ATOM 711 N N . ASP A 1 91 ? 4.780 -0.816 2.856 1.00 90.19 91 ASP A N 1
ATOM 712 C CA . ASP A 1 91 ? 4.160 -2.094 3.215 1.00 90.19 91 ASP A CA 1
ATOM 713 C C . ASP A 1 91 ? 4.443 -2.469 4.672 1.00 90.19 91 ASP A C 1
ATOM 715 O O . ASP A 1 91 ? 3.521 -2.776 5.426 1.00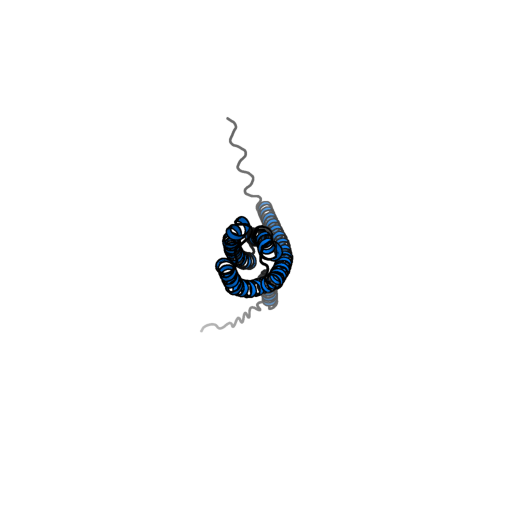 90.19 91 ASP A O 1
ATOM 719 N N . THR A 1 92 ? 5.690 -2.327 5.132 1.00 90.25 92 THR A N 1
ATOM 720 C CA . THR A 1 92 ? 6.038 -2.587 6.541 1.00 90.25 92 THR A CA 1
ATOM 721 C C . THR A 1 92 ? 5.252 -1.672 7.486 1.00 90.25 92 THR A C 1
ATOM 723 O O . THR A 1 92 ? 4.702 -2.112 8.501 1.00 90.25 92 THR A O 1
ATOM 726 N N . SER A 1 93 ? 5.149 -0.389 7.132 1.00 90.25 93 SER A N 1
ATOM 727 C CA . SER A 1 93 ? 4.377 0.594 7.896 1.00 90.25 93 SER A CA 1
ATOM 728 C C . SER A 1 93 ? 2.877 0.285 7.865 1.00 90.25 93 SER A C 1
ATOM 730 O O . SER A 1 93 ? 2.212 0.383 8.898 1.00 90.25 93 SER A O 1
ATOM 732 N N . ARG A 1 94 ? 2.338 -0.132 6.710 1.00 87.81 94 ARG A N 1
ATOM 733 C CA . ARG A 1 94 ? 0.936 -0.544 6.538 1.00 87.81 94 ARG A CA 1
ATOM 734 C C . ARG A 1 94 ? 0.605 -1.722 7.436 1.00 87.81 94 ARG A C 1
ATOM 736 O O . ARG A 1 94 ? -0.381 -1.635 8.164 1.00 87.81 94 ARG A O 1
ATOM 743 N N . PHE A 1 95 ? 1.445 -2.756 7.483 1.00 85.75 95 PHE A N 1
ATOM 744 C CA . PHE A 1 95 ? 1.242 -3.865 8.415 1.00 85.75 95 PHE A CA 1
ATOM 745 C C . PHE A 1 95 ? 1.241 -3.380 9.860 1.00 85.75 95 PHE A C 1
ATOM 747 O O . PHE A 1 95 ? 0.304 -3.668 10.606 1.00 85.75 95 PHE A O 1
ATOM 754 N N . TYR A 1 96 ? 2.231 -2.576 10.252 1.00 88.12 96 TYR A N 1
ATOM 755 C CA . TYR A 1 96 ? 2.317 -2.078 11.622 1.00 88.12 96 TYR A CA 1
ATOM 756 C C . TYR A 1 96 ? 1.063 -1.294 12.044 1.00 88.12 96 TYR A C 1
ATOM 758 O O . TYR A 1 96 ? 0.459 -1.595 13.078 1.00 88.12 96 TYR A O 1
ATOM 766 N N . PHE A 1 97 ? 0.641 -0.311 11.245 1.00 87.19 97 PHE A N 1
ATOM 767 C CA . PHE A 1 97 ? -0.523 0.520 11.558 1.00 87.19 97 PHE A CA 1
ATOM 768 C C . PHE A 1 97 ? -1.853 -0.217 11.376 1.00 87.19 97 PHE A C 1
ATOM 770 O O . PHE A 1 97 ? -2.779 0.030 12.148 1.00 87.19 97 PHE A O 1
ATOM 777 N N . GLY A 1 98 ? -1.948 -1.138 10.417 1.00 83.38 98 GLY A N 1
ATOM 778 C CA . GLY A 1 98 ? -3.126 -1.972 10.186 1.00 83.38 98 GLY A CA 1
ATOM 779 C C . GLY A 1 98 ? -3.406 -2.901 11.367 1.00 83.38 98 GLY A C 1
ATOM 780 O O . GLY A 1 98 ? -4.516 -2.897 11.904 1.00 83.38 98 GLY A O 1
ATOM 781 N N . PHE A 1 99 ? -2.384 -3.618 11.850 1.00 81.94 99 PHE A N 1
ATOM 782 C CA . PHE A 1 99 ? -2.507 -4.477 13.031 1.00 81.94 99 PHE A CA 1
ATOM 783 C C . PHE A 1 99 ? -2.735 -3.663 14.309 1.00 81.94 99 PHE A C 1
ATOM 785 O O . PHE A 1 99 ? -3.698 -3.908 15.036 1.00 81.94 99 PHE A O 1
ATOM 792 N N . GLN A 1 100 ? -1.897 -2.657 14.586 1.00 81.06 100 GLN A N 1
ATOM 793 C CA . GLN A 1 100 ? -2.020 -1.876 15.823 1.00 81.06 100 GLN A CA 1
ATOM 794 C C . GLN A 1 100 ? -3.310 -1.055 15.869 1.00 81.06 100 GLN A C 1
ATOM 796 O O . GLN A 1 100 ? -3.959 -1.000 16.913 1.00 81.06 100 GLN A O 1
ATOM 801 N N . GLY A 1 101 ? -3.702 -0.434 14.756 1.00 75.38 101 GLY A N 1
ATOM 802 C CA . GLY A 1 101 ? -4.888 0.413 14.684 1.00 75.38 101 GLY A CA 1
ATOM 803 C C . GLY A 1 101 ? -6.181 -0.372 14.885 1.00 75.38 101 GLY A C 1
ATOM 804 O O . GLY A 1 101 ? -7.068 0.094 15.603 1.00 75.38 101 GLY A O 1
ATOM 805 N N . ASN A 1 102 ? -6.268 -1.579 14.318 1.00 76.25 102 ASN A N 1
ATOM 806 C CA . ASN A 1 102 ? -7.425 -2.456 14.490 1.00 76.25 102 ASN A CA 1
ATOM 807 C C . ASN A 1 102 ? -7.495 -3.056 15.903 1.00 76.25 102 ASN A C 1
ATOM 809 O O . ASN A 1 102 ? -8.588 -3.216 16.441 1.00 76.25 102 ASN A O 1
ATOM 813 N N . LEU A 1 103 ? -6.347 -3.368 16.517 1.00 72.75 103 LEU A N 1
ATOM 814 C CA . LEU A 1 103 ? -6.287 -3.983 17.848 1.00 72.75 103 LEU A CA 1
ATOM 815 C C . LEU A 1 103 ? -6.476 -2.970 18.987 1.00 72.75 103 LEU A C 1
ATOM 817 O O . LEU A 1 103 ? -7.085 -3.286 20.004 1.00 72.75 103 LEU A O 1
ATOM 821 N N . LYS A 1 104 ? -5.953 -1.748 18.831 1.00 72.94 104 LYS A N 1
ATOM 822 C CA . LYS A 1 104 ? -5.992 -0.696 19.863 1.00 72.94 104 LYS A CA 1
ATOM 823 C C . LYS A 1 104 ? -7.148 0.285 19.697 1.00 72.94 104 LYS A C 1
ATOM 825 O O . LYS A 1 104 ? -7.229 1.238 20.475 1.00 72.94 104 LYS A O 1
ATOM 830 N N . GLU A 1 105 ? -8.000 0.097 18.686 1.00 72.25 105 GLU A N 1
ATOM 831 C CA . GLU A 1 105 ? -9.153 0.964 18.415 1.00 72.25 105 GLU A CA 1
ATOM 832 C C . GLU A 1 105 ? -8.783 2.458 18.331 1.00 72.25 105 GLU A C 1
ATOM 834 O O . GLU A 1 105 ? -9.557 3.364 18.666 1.00 72.25 105 GLU A O 1
ATOM 839 N N . ARG A 1 106 ? -7.564 2.747 17.865 1.00 79.31 106 ARG A N 1
ATOM 840 C CA . ARG A 1 106 ? -7.078 4.117 17.713 1.00 79.31 106 ARG A CA 1
ATOM 841 C C . ARG A 1 106 ? -7.415 4.603 16.311 1.00 79.31 106 ARG A C 1
ATOM 843 O O . ARG A 1 106 ? -6.700 4.307 15.357 1.00 79.31 106 ARG A O 1
ATOM 850 N N . VAL A 1 107 ? -8.459 5.428 16.221 1.00 81.38 107 VAL A N 1
ATOM 851 C CA . VAL A 1 107 ? -8.840 6.186 15.014 1.00 81.38 107 VAL A CA 1
ATOM 852 C C . VAL A 1 107 ? -7.629 6.751 14.255 1.00 81.38 107 VAL A C 1
ATOM 854 O O . VAL A 1 107 ? -7.519 6.464 13.063 1.00 81.38 107 VAL A O 1
ATOM 857 N N . PRO A 1 108 ? -6.676 7.463 14.894 1.00 83.94 108 PRO A N 1
ATOM 858 C CA . PRO A 1 108 ? -5.543 8.031 14.163 1.00 83.94 108 PRO A CA 1
ATOM 859 C C . PRO A 1 108 ? -4.636 6.981 13.502 1.00 83.94 108 PRO A C 1
ATOM 861 O O . PRO A 1 108 ? -4.108 7.232 12.425 1.00 83.94 108 PRO A O 1
ATOM 864 N N . GLN A 1 109 ? -4.477 5.793 14.096 1.00 86.12 109 GLN A N 1
ATOM 865 C CA . GLN A 1 109 ? -3.610 4.740 13.549 1.00 86.12 109 GLN A CA 1
ATOM 866 C C . GLN A 1 109 ? -4.242 4.073 12.320 1.00 86.12 109 GLN A C 1
ATOM 868 O O . GLN A 1 109 ? -3.555 3.833 11.333 1.00 86.12 109 GLN A O 1
ATOM 873 N N . VAL A 1 110 ? -5.559 3.838 12.340 1.00 86.75 110 VAL A N 1
ATOM 874 C CA . VAL A 1 110 ? -6.278 3.273 11.184 1.00 86.75 110 VAL A CA 1
ATOM 875 C C . VAL A 1 110 ? -6.354 4.284 10.030 1.00 86.75 110 VAL A C 1
ATOM 877 O O . VAL A 1 110 ? -6.245 3.905 8.868 1.00 86.75 110 VAL A O 1
ATOM 880 N N . ILE A 1 111 ? -6.483 5.582 10.328 1.00 90.00 111 ILE A N 1
ATOM 881 C CA . ILE A 1 111 ? -6.407 6.635 9.302 1.00 90.00 111 ILE A CA 1
ATOM 882 C C . ILE A 1 111 ? -5.002 6.700 8.694 1.00 90.00 111 ILE A C 1
ATOM 884 O O . ILE A 1 111 ? -4.884 6.794 7.475 1.00 90.00 111 ILE A O 1
ATOM 888 N N . ALA A 1 112 ? -3.946 6.606 9.510 1.00 91.44 112 ALA A N 1
ATOM 889 C CA . ALA A 1 112 ? -2.573 6.553 9.010 1.00 91.44 112 ALA A CA 1
ATOM 890 C C . ALA A 1 112 ? -2.364 5.359 8.065 1.00 91.44 112 ALA A C 1
ATOM 892 O O . ALA A 1 112 ? -1.820 5.532 6.978 1.00 91.44 112 ALA A O 1
ATOM 893 N N . PHE A 1 113 ? -2.881 4.179 8.424 1.00 91.12 113 PHE A N 1
ATOM 894 C CA . PHE A 1 113 ? -2.897 3.009 7.543 1.00 91.12 113 PHE A CA 1
ATOM 895 C C . PHE A 1 113 ? -3.572 3.302 6.191 1.00 91.12 113 PHE A C 1
ATOM 897 O O . PHE A 1 113 ? -2.979 3.042 5.144 1.00 91.12 113 PHE A O 1
ATOM 904 N N . LEU A 1 114 ? -4.775 3.889 6.189 1.00 91.06 114 LEU A N 1
ATOM 905 C CA . LEU A 1 114 ? -5.486 4.232 4.949 1.00 91.06 114 LEU A CA 1
ATOM 906 C C . LEU A 1 114 ? -4.735 5.261 4.101 1.00 91.06 114 LEU A C 1
ATOM 908 O O . LEU A 1 114 ? -4.708 5.140 2.880 1.00 91.06 114 LEU A O 1
ATOM 912 N N . MET A 1 115 ? -4.122 6.258 4.740 1.00 92.56 115 MET A N 1
ATOM 913 C CA . MET A 1 115 ? -3.354 7.296 4.052 1.00 92.56 115 MET A CA 1
ATOM 914 C C . MET A 1 115 ? -2.112 6.722 3.377 1.00 92.56 115 MET A C 1
ATOM 916 O O . MET A 1 115 ? -1.872 7.022 2.213 1.00 92.56 115 MET A O 1
ATOM 920 N N . ILE A 1 116 ? -1.361 5.855 4.063 1.00 91.94 116 ILE A N 1
ATOM 921 C CA . ILE A 1 116 ? -0.192 5.182 3.475 1.00 91.94 116 ILE A CA 1
ATOM 922 C C . ILE A 1 116 ? -0.631 4.267 2.323 1.00 91.94 116 ILE A C 1
ATOM 924 O O . ILE A 1 116 ? -0.005 4.251 1.268 1.00 91.94 116 ILE A O 1
ATOM 928 N N . THR A 1 117 ? -1.745 3.556 2.495 1.00 89.75 117 THR A N 1
ATOM 929 C CA . THR A 1 117 ? -2.295 2.669 1.462 1.00 89.75 117 THR A CA 1
ATOM 930 C C . THR A 1 117 ? -2.679 3.445 0.197 1.00 89.75 117 THR A C 1
ATOM 932 O O . THR A 1 117 ? -2.313 3.054 -0.906 1.00 89.75 117 THR A O 1
ATOM 935 N N . PHE A 1 118 ? -3.374 4.578 0.339 1.00 89.62 118 PHE A N 1
ATOM 936 C CA . PHE A 1 118 ? -3.891 5.334 -0.804 1.00 89.62 118 PHE A CA 1
ATOM 937 C C . PHE A 1 118 ? -2.876 6.282 -1.454 1.00 89.62 118 PHE A C 1
ATOM 939 O O . PHE A 1 118 ? -2.928 6.469 -2.663 1.00 89.62 118 PHE A O 1
ATOM 946 N N . PHE A 1 119 ? -1.978 6.906 -0.687 1.00 90.75 119 PHE A N 1
ATOM 947 C CA . PHE A 1 119 ? -0.985 7.822 -1.254 1.00 90.75 119 PHE A CA 1
ATOM 948 C C . PHE A 1 119 ? 0.253 7.057 -1.737 1.00 90.75 119 PHE A C 1
ATOM 950 O O . PHE A 1 119 ? 0.301 6.686 -2.908 1.00 90.75 119 PHE A O 1
ATOM 957 N N . PRO A 1 120 ? 1.277 6.802 -0.902 1.00 92.25 120 PRO A N 1
ATOM 958 C CA . PRO A 1 120 ? 2.544 6.308 -1.416 1.00 92.25 120 PRO A CA 1
ATOM 959 C C . PRO A 1 120 ? 2.420 4.912 -2.030 1.00 92.25 120 PRO A C 1
ATOM 961 O O . PRO A 1 120 ? 2.959 4.691 -3.112 1.00 92.25 120 PRO A O 1
ATOM 964 N N . THR A 1 121 ? 1.682 3.988 -1.407 1.00 92.31 121 THR A N 1
ATOM 965 C CA . THR A 1 121 ? 1.624 2.610 -1.905 1.00 92.31 121 THR A CA 1
ATOM 966 C C . THR A 1 121 ? 0.893 2.513 -3.238 1.00 92.31 121 THR A C 1
ATOM 968 O O . THR A 1 121 ? 1.432 1.921 -4.169 1.00 92.31 121 THR A O 1
ATOM 971 N N . PHE A 1 122 ? -0.278 3.140 -3.383 1.00 91.38 122 PHE A N 1
ATOM 972 C CA . PHE A 1 122 ? -1.021 3.103 -4.645 1.00 91.38 122 PHE A CA 1
ATOM 973 C C . PHE A 1 122 ? -0.226 3.700 -5.811 1.00 91.38 122 PHE A C 1
ATOM 975 O O . PHE A 1 122 ? -0.112 3.061 -6.856 1.00 91.38 122 PHE A O 1
ATOM 982 N N . PHE A 1 123 ? 0.354 4.896 -5.643 1.00 92.62 123 PHE A N 1
ATOM 983 C CA . PHE A 1 123 ? 1.095 5.550 -6.728 1.00 92.62 123 PHE A CA 1
ATOM 984 C C . PHE A 1 123 ? 2.347 4.767 -7.127 1.00 92.62 123 PHE A C 1
ATOM 986 O O . PHE A 1 123 ? 2.607 4.586 -8.317 1.00 92.62 123 PHE A O 1
ATOM 993 N N . VAL A 1 124 ? 3.104 4.264 -6.149 1.00 92.38 124 VAL A N 1
ATOM 994 C CA . VAL A 1 124 ? 4.306 3.468 -6.422 1.00 92.38 124 VAL A CA 1
ATOM 995 C C . VAL A 1 124 ? 3.938 2.138 -7.071 1.00 92.38 124 VAL A C 1
ATOM 997 O O . VAL A 1 124 ? 4.585 1.731 -8.035 1.00 92.38 124 VAL A O 1
ATOM 1000 N N . MET A 1 125 ? 2.871 1.484 -6.612 1.00 91.25 125 MET A N 1
ATOM 1001 C CA . MET A 1 125 ? 2.429 0.221 -7.195 1.00 91.25 125 MET A CA 1
ATOM 1002 C C . MET A 1 125 ? 1.903 0.406 -8.623 1.00 91.25 125 MET A C 1
ATOM 1004 O O . MET A 1 125 ? 2.202 -0.405 -9.499 1.00 91.25 125 MET A O 1
ATOM 1008 N N . ALA A 1 126 ? 1.195 1.504 -8.901 1.00 91.69 126 ALA A N 1
ATOM 1009 C CA . ALA A 1 126 ? 0.779 1.859 -10.254 1.00 91.69 126 ALA A CA 1
ATOM 1010 C C . ALA A 1 126 ? 1.984 2.105 -11.179 1.00 91.69 126 ALA A C 1
ATOM 1012 O O . ALA A 1 126 ? 1.997 1.607 -12.304 1.00 91.69 126 ALA A O 1
ATOM 1013 N N . TYR A 1 127 ? 3.021 2.804 -10.699 1.00 91.06 127 TYR A N 1
ATOM 1014 C CA . TYR A 1 127 ? 4.264 2.990 -11.455 1.00 91.06 127 TYR A CA 1
ATOM 1015 C C . TYR A 1 127 ? 4.924 1.646 -11.795 1.00 91.06 127 TYR A C 1
ATOM 1017 O O . TYR A 1 127 ? 5.200 1.379 -12.965 1.00 91.06 127 TYR A O 1
ATOM 1025 N N . MET A 1 128 ? 5.105 0.778 -10.794 1.00 88.94 128 MET A N 1
ATOM 1026 C CA . MET A 1 128 ? 5.743 -0.534 -10.969 1.00 88.94 128 MET A CA 1
ATOM 1027 C C . MET A 1 128 ? 4.942 -1.462 -11.893 1.00 88.94 128 MET A C 1
ATOM 1029 O O . MET A 1 128 ? 5.529 -2.279 -12.592 1.00 88.94 128 MET A O 1
ATOM 1033 N N . THR A 1 129 ? 3.613 -1.323 -11.929 1.00 89.69 129 THR A N 1
ATOM 1034 C CA . THR A 1 129 ? 2.740 -2.192 -12.735 1.00 89.69 129 THR A CA 1
ATOM 1035 C C . THR A 1 129 ? 2.595 -1.718 -14.183 1.00 89.69 129 THR A C 1
ATOM 1037 O O . THR A 1 129 ? 2.498 -2.557 -15.073 1.00 89.69 129 THR A O 1
ATOM 1040 N N . PHE A 1 130 ? 2.546 -0.403 -14.438 1.00 88.62 130 PHE A N 1
ATOM 1041 C CA . PHE A 1 130 ? 2.127 0.135 -15.745 1.00 88.62 130 PHE A CA 1
ATOM 1042 C C . PHE A 1 130 ? 3.160 1.010 -16.461 1.00 88.62 130 PHE A C 1
ATOM 1044 O O . PHE A 1 130 ? 3.106 1.109 -17.683 1.00 88.62 130 PHE A O 1
ATOM 1051 N N . VAL A 1 131 ? 4.049 1.689 -15.732 1.00 87.69 131 VAL A N 1
ATOM 1052 C CA . VAL A 1 131 ? 4.875 2.785 -16.286 1.00 87.69 131 VAL A CA 1
ATOM 1053 C C . VAL A 1 131 ? 6.312 2.346 -16.577 1.00 87.69 131 VAL A C 1
ATOM 1055 O O . VAL A 1 131 ? 7.052 3.037 -17.270 1.00 87.69 131 VAL A O 1
ATOM 1058 N N . GLN A 1 132 ? 6.727 1.191 -16.064 1.00 83.75 132 GLN A N 1
ATOM 1059 C CA . GLN A 1 132 ? 8.076 0.679 -16.263 1.00 83.75 132 GLN A CA 1
ATOM 1060 C C . GLN A 1 132 ? 8.388 0.423 -17.759 1.00 83.75 132 GLN A C 1
ATOM 1062 O O . GLN A 1 132 ? 7.532 -0.011 -18.518 1.00 83.75 132 GLN A O 1
ATOM 1067 N N . GLU A 1 133 ? 9.628 0.667 -18.205 1.00 81.75 133 GLU A N 1
ATOM 1068 C CA . GLU A 1 133 ? 10.000 0.464 -19.624 1.00 81.75 133 GLU A CA 1
ATOM 1069 C C . GLU A 1 133 ? 9.951 -1.012 -20.046 1.00 81.75 133 GLU A C 1
ATOM 1071 O O . GLU A 1 133 ? 9.551 -1.342 -21.159 1.00 81.75 133 GLU A O 1
ATOM 1076 N N . VAL A 1 134 ? 10.347 -1.907 -19.137 1.00 82.88 134 VAL A N 1
ATOM 1077 C CA . VAL A 1 134 ? 10.353 -3.358 -19.349 1.00 82.88 134 VAL A CA 1
ATOM 1078 C C . VAL A 1 134 ? 9.349 -3.996 -18.395 1.00 82.88 134 VAL A C 1
ATOM 1080 O O . VAL A 1 134 ? 9.651 -4.212 -17.216 1.00 82.88 134 VAL A O 1
ATOM 1083 N N . LEU A 1 135 ? 8.152 -4.293 -18.900 1.00 84.62 135 LEU A N 1
ATOM 1084 C CA . LEU A 1 135 ? 7.112 -5.031 -18.179 1.00 84.62 135 LEU A CA 1
ATOM 1085 C C . LEU A 1 135 ? 7.236 -6.524 -18.474 1.00 84.62 135 LEU A C 1
ATOM 1087 O O . LEU A 1 135 ? 7.093 -6.944 -19.623 1.00 84.62 135 LEU A O 1
ATOM 1091 N N . TYR A 1 136 ? 7.421 -7.340 -17.436 1.00 86.56 136 TYR A N 1
ATOM 1092 C CA . TYR A 1 136 ? 7.128 -8.763 -17.567 1.00 86.56 136 TYR A CA 1
ATOM 1093 C C . TYR A 1 136 ? 5.634 -9.007 -17.346 1.00 86.56 136 TYR A C 1
ATOM 1095 O O . TYR A 1 136 ? 5.011 -8.322 -16.532 1.00 86.56 136 TYR A O 1
ATOM 1103 N N . PRO A 1 137 ? 5.048 -10.030 -17.993 1.00 87.44 137 PRO A N 1
ATOM 1104 C CA . PRO A 1 137 ? 3.660 -10.409 -17.736 1.00 87.44 137 PRO A CA 1
ATOM 1105 C C . PRO A 1 137 ? 3.425 -10.747 -16.257 1.00 87.44 137 PRO A C 1
ATOM 1107 O O . PRO A 1 137 ? 2.342 -10.499 -15.735 1.00 87.44 137 PRO A O 1
ATOM 1110 N N . PHE A 1 138 ? 4.451 -11.252 -15.563 1.00 86.44 138 PHE A N 1
ATOM 1111 C CA . PHE A 1 138 ? 4.402 -11.498 -14.125 1.00 86.44 138 PHE A CA 1
ATOM 1112 C C . PHE A 1 138 ? 4.156 -10.217 -13.316 1.00 86.44 138 PHE A C 1
ATOM 1114 O O . PHE A 1 138 ? 3.259 -10.215 -12.476 1.00 86.44 138 PHE A O 1
ATOM 1121 N N . ASP A 1 139 ? 4.887 -9.133 -13.607 1.00 87.50 139 ASP A N 1
ATOM 1122 C CA . ASP A 1 139 ? 4.762 -7.849 -12.897 1.00 87.50 139 ASP A CA 1
ATOM 1123 C C . ASP A 1 139 ? 3.348 -7.275 -13.040 1.00 87.50 139 ASP A C 1
ATOM 1125 O O . ASP A 1 139 ? 2.764 -6.779 -12.078 1.00 87.50 139 ASP A O 1
ATOM 1129 N N . VAL A 1 140 ? 2.761 -7.419 -14.231 1.00 89.50 140 VAL A N 1
ATOM 1130 C CA . VAL A 1 140 ? 1.401 -6.955 -14.519 1.00 89.50 140 VAL A CA 1
ATOM 1131 C C . VAL A 1 140 ? 0.363 -7.766 -13.748 1.00 89.50 140 VAL A C 1
ATOM 1133 O O . VAL A 1 140 ? -0.524 -7.190 -13.122 1.00 89.50 140 VAL A O 1
ATOM 1136 N N . VAL A 1 141 ? 0.458 -9.099 -13.773 1.00 91.94 141 VAL A N 1
ATOM 1137 C CA . VAL A 1 141 ? -0.520 -9.978 -13.109 1.00 91.94 141 VAL A CA 1
ATOM 1138 C C . VAL A 1 141 ? -0.470 -9.803 -11.594 1.00 91.94 141 VAL A C 1
ATOM 1140 O O . VAL A 1 141 ? -1.512 -9.613 -10.962 1.00 91.94 141 VAL A O 1
ATOM 1143 N N . ILE A 1 142 ? 0.728 -9.834 -11.005 1.00 89.88 142 ILE A N 1
ATOM 1144 C CA . ILE A 1 142 ? 0.880 -9.682 -9.557 1.00 89.88 142 ILE A CA 1
ATOM 1145 C C . ILE A 1 142 ? 0.540 -8.257 -9.113 1.00 89.88 142 ILE A C 1
ATOM 1147 O O . ILE A 1 142 ? -0.102 -8.085 -8.079 1.00 89.88 142 ILE A O 1
ATOM 1151 N N . GLY A 1 143 ? 0.879 -7.249 -9.922 1.00 89.75 143 GLY A N 1
ATOM 1152 C CA . GLY A 1 143 ? 0.550 -5.857 -9.645 1.00 89.75 143 GLY A CA 1
ATOM 1153 C C . GLY A 1 143 ? -0.952 -5.596 -9.667 1.00 89.75 143 GLY A C 1
ATOM 1154 O O . GLY A 1 143 ? -1.478 -4.970 -8.748 1.00 89.75 143 GLY A O 1
ATOM 1155 N N . TRP A 1 144 ? -1.685 -6.162 -10.630 1.00 90.94 144 TRP A N 1
ATOM 1156 C CA . TRP A 1 144 ? -3.151 -6.118 -10.628 1.00 90.94 144 TRP A CA 1
ATOM 1157 C C . TRP A 1 144 ? -3.756 -6.787 -9.397 1.00 90.94 144 TRP A C 1
ATOM 1159 O O . TRP A 1 144 ? -4.675 -6.233 -8.791 1.00 90.94 144 TRP A O 1
ATOM 1169 N N . MET A 1 145 ? -3.241 -7.956 -9.012 1.00 91.38 145 MET A N 1
ATOM 1170 C CA . MET A 1 145 ? -3.699 -8.654 -7.812 1.00 91.38 145 MET A CA 1
ATOM 1171 C C . MET A 1 145 ? -3.476 -7.798 -6.556 1.00 91.38 145 MET A C 1
ATOM 1173 O O . MET A 1 145 ? -4.389 -7.664 -5.741 1.00 91.38 145 MET A O 1
ATOM 1177 N N . PHE A 1 146 ? -2.308 -7.160 -6.445 1.00 89.88 146 PHE A N 1
ATOM 1178 C CA . PHE A 1 146 ? -1.967 -6.255 -5.348 1.00 89.88 146 PHE A CA 1
ATOM 1179 C C . PHE A 1 146 ? -2.890 -5.030 -5.311 1.00 89.88 146 PHE A C 1
ATOM 1181 O O . PHE A 1 146 ? -3.437 -4.692 -4.266 1.00 89.88 146 PHE A O 1
ATOM 1188 N N . ILE A 1 147 ? -3.147 -4.399 -6.462 1.00 91.06 147 ILE A N 1
ATOM 1189 C CA . ILE A 1 147 ? -4.053 -3.246 -6.566 1.00 91.06 147 ILE A CA 1
ATOM 1190 C C . ILE A 1 147 ? -5.478 -3.621 -6.147 1.00 91.06 147 ILE A C 1
ATOM 1192 O O . ILE A 1 147 ? -6.111 -2.880 -5.397 1.00 91.06 147 ILE A O 1
ATOM 1196 N N . MET A 1 148 ? -5.989 -4.772 -6.588 1.00 92.06 148 MET A N 1
ATOM 1197 C CA . MET A 1 148 ? -7.331 -5.232 -6.212 1.00 92.06 148 MET A CA 1
ATOM 1198 C C . MET A 1 148 ? -7.449 -5.490 -4.710 1.00 92.06 148 MET A C 1
ATOM 1200 O O . MET A 1 148 ? -8.431 -5.079 -4.086 1.00 92.06 148 MET A O 1
ATOM 1204 N N . LEU A 1 149 ? -6.438 -6.131 -4.122 1.00 90.69 149 LEU A N 1
ATOM 1205 C CA . LEU A 1 149 ? -6.397 -6.396 -2.688 1.00 90.69 149 LEU A CA 1
ATOM 1206 C C . LEU A 1 149 ? -6.330 -5.093 -1.885 1.00 90.69 149 LEU A C 1
ATOM 1208 O O . LEU A 1 149 ? -7.118 -4.894 -0.962 1.00 90.69 149 LEU A O 1
ATOM 1212 N N . MET A 1 150 ? -5.492 -4.156 -2.322 1.00 89.81 150 MET A N 1
ATOM 1213 C CA . MET A 1 150 ? -5.356 -2.825 -1.738 1.00 89.81 150 MET A CA 1
ATOM 1214 C C . MET A 1 150 ? -6.666 -2.017 -1.789 1.00 89.81 150 MET A C 1
ATOM 1216 O O . MET A 1 150 ? -7.019 -1.345 -0.819 1.00 89.81 150 MET A O 1
ATOM 1220 N N . LEU A 1 151 ? -7.430 -2.084 -2.885 1.00 91.75 151 LEU A N 1
ATOM 1221 C CA . LEU A 1 151 ? -8.744 -1.429 -2.978 1.00 91.75 151 LEU A CA 1
ATOM 1222 C C . LEU A 1 151 ? -9.748 -2.027 -1.985 1.00 91.75 151 LEU A C 1
ATOM 1224 O O . LEU A 1 151 ? -10.526 -1.299 -1.359 1.00 91.75 151 LEU A O 1
ATOM 1228 N N . LEU A 1 152 ? -9.719 -3.349 -1.819 1.00 91.00 152 LEU A N 1
ATOM 1229 C CA . LEU A 1 152 ? -10.574 -4.048 -0.869 1.00 91.00 152 LEU A CA 1
ATOM 1230 C C . LEU A 1 152 ? -10.211 -3.671 0.573 1.00 91.00 152 LEU A C 1
ATOM 1232 O O . LEU A 1 152 ? -11.090 -3.334 1.370 1.00 91.00 152 LEU A O 1
ATOM 1236 N N . GLU A 1 153 ? -8.921 -3.642 0.892 1.00 90.12 153 GLU A N 1
ATOM 1237 C CA . GLU A 1 153 ? -8.409 -3.155 2.171 1.00 90.12 153 GLU A CA 1
ATOM 1238 C C . GLU A 1 153 ? -8.799 -1.710 2.447 1.00 90.12 153 GLU A C 1
ATOM 1240 O O . GLU A 1 153 ? -9.247 -1.402 3.550 1.00 90.12 153 GLU A O 1
ATOM 1245 N N . PHE A 1 154 ? -8.689 -0.830 1.453 1.00 89.94 154 PHE A N 1
ATOM 1246 C CA . PHE A 1 154 ? -9.100 0.560 1.589 1.00 89.94 154 PHE A CA 1
ATOM 1247 C C . PHE A 1 154 ? -10.595 0.662 1.909 1.00 89.94 154 PHE A C 1
ATOM 1249 O O . PHE A 1 154 ? -10.988 1.380 2.830 1.00 89.94 154 PHE A O 1
ATOM 1256 N N . TYR A 1 155 ? -11.440 -0.106 1.216 1.00 91.19 155 TYR A N 1
ATOM 1257 C CA . TYR A 1 155 ? -12.879 -0.136 1.471 1.00 91.19 155 TYR A CA 1
ATOM 1258 C C . TYR A 1 155 ? -13.211 -0.624 2.891 1.00 91.19 155 TYR A C 1
ATOM 1260 O O . TYR A 1 155 ? -13.965 0.030 3.624 1.00 91.19 155 TYR A O 1
ATOM 1268 N N . PHE A 1 156 ? -12.646 -1.757 3.316 1.00 88.62 156 PHE A N 1
ATOM 1269 C CA . PHE A 1 156 ? -12.894 -2.300 4.654 1.00 88.62 156 PHE A CA 1
ATOM 1270 C C . PHE A 1 156 ? -12.263 -1.447 5.757 1.00 88.62 156 PHE A C 1
ATOM 1272 O O . PHE A 1 156 ? -12.898 -1.227 6.793 1.00 88.62 156 PHE A O 1
ATOM 1279 N N . GLY A 1 157 ? -11.074 -0.900 5.520 1.00 87.19 157 GLY A N 1
ATOM 1280 C CA . GLY A 1 157 ? -10.398 0.039 6.406 1.00 87.19 157 GLY A CA 1
ATOM 1281 C C . GLY A 1 157 ? -11.196 1.325 6.580 1.00 87.19 157 GLY A C 1
ATOM 1282 O O . GLY A 1 157 ? -11.415 1.756 7.710 1.00 87.19 157 GLY A O 1
ATOM 1283 N N . TYR A 1 158 ? -11.754 1.882 5.504 1.00 88.88 158 TYR A N 1
ATOM 1284 C CA . TYR A 1 158 ? -12.633 3.048 5.573 1.00 88.88 158 TYR A CA 1
ATOM 1285 C C . TYR A 1 158 ? -13.884 2.768 6.415 1.00 88.88 158 TYR A C 1
ATOM 1287 O O . TYR A 1 158 ? -14.248 3.553 7.297 1.00 88.88 158 TYR A O 1
ATOM 1295 N N . ARG A 1 159 ? -14.526 1.608 6.216 1.00 87.94 159 ARG A N 1
ATOM 1296 C CA . ARG A 1 159 ? -15.663 1.191 7.056 1.00 87.94 159 ARG A CA 1
ATOM 1297 C C . ARG A 1 159 ? -15.257 1.011 8.517 1.00 87.94 159 ARG A C 1
ATOM 1299 O O . ARG A 1 159 ? -16.044 1.361 9.399 1.00 87.94 159 ARG A O 1
ATOM 1306 N N . CYS A 1 160 ? -14.058 0.494 8.779 1.00 85.88 160 CYS A N 1
ATOM 1307 C CA . CYS A 1 160 ? -13.504 0.377 10.125 1.00 85.88 160 CYS A CA 1
ATOM 1308 C C . CYS A 1 160 ? -13.336 1.759 10.770 1.00 85.88 160 CYS A C 1
ATOM 1310 O O . CYS A 1 160 ? -13.854 1.974 11.864 1.00 85.88 160 CYS A O 1
ATOM 1312 N N . VAL A 1 161 ? -12.731 2.725 10.071 1.00 87.00 161 VAL A N 1
ATOM 1313 C CA . VAL A 1 161 ? -12.584 4.110 10.553 1.00 87.00 161 VAL A CA 1
ATOM 1314 C C . VAL A 1 161 ? -13.937 4.732 10.875 1.00 87.00 161 VAL A C 1
ATOM 1316 O O . VAL A 1 161 ? -14.118 5.256 11.971 1.00 87.00 161 VAL A O 1
ATOM 1319 N N . LYS A 1 162 ? -14.920 4.626 9.972 1.00 87.19 162 LYS A N 1
ATOM 1320 C CA . LYS A 1 162 ? -16.261 5.189 10.194 1.00 87.19 162 LYS A CA 1
ATOM 1321 C C . LYS A 1 162 ? -16.931 4.612 11.445 1.00 87.19 162 LYS A C 1
ATOM 1323 O O . LYS A 1 162 ? -17.517 5.350 12.232 1.00 87.19 162 LYS A O 1
ATOM 1328 N N . ARG A 1 163 ? -16.818 3.296 11.659 1.00 84.19 163 ARG A N 1
ATOM 1329 C CA . ARG A 1 163 ? -17.322 2.637 12.878 1.00 84.19 163 ARG A CA 1
ATOM 1330 C C . ARG A 1 163 ? -16.599 3.131 14.127 1.00 84.19 163 ARG A C 1
ATOM 1332 O O . ARG A 1 163 ? -17.238 3.353 15.152 1.00 84.19 163 ARG A O 1
ATOM 1339 N N . LEU A 1 164 ? -15.288 3.308 14.033 1.00 85.12 164 LEU A N 1
ATOM 1340 C CA . LEU A 1 164 ? -14.445 3.689 15.154 1.00 85.12 164 LEU A CA 1
ATOM 1341 C C . LEU A 1 164 ? -14.689 5.137 15.593 1.00 85.12 164 LEU A C 1
ATOM 1343 O O . LEU A 1 164 ? -14.821 5.392 16.786 1.00 85.12 164 LEU A O 1
ATOM 1347 N N . ILE A 1 165 ? -14.848 6.059 14.638 1.00 86.62 165 ILE A N 1
ATOM 1348 C CA . ILE A 1 165 ? -15.239 7.451 14.901 1.00 86.62 165 ILE A CA 1
ATOM 1349 C C . ILE A 1 165 ? -16.589 7.486 15.616 1.00 86.62 165 ILE A C 1
ATOM 1351 O O . ILE A 1 165 ? -16.683 8.056 16.698 1.00 86.62 165 ILE A O 1
ATOM 1355 N N . ASN A 1 166 ? -17.606 6.801 15.080 1.00 85.75 166 ASN A N 1
ATOM 1356 C CA . ASN A 1 166 ? -18.937 6.771 15.693 1.00 85.75 166 ASN A CA 1
ATOM 1357 C C . ASN A 1 166 ? -18.899 6.251 17.141 1.00 85.75 166 ASN A C 1
ATOM 1359 O O . ASN A 1 166 ? -19.573 6.797 18.015 1.00 85.75 166 ASN A O 1
ATOM 1363 N N . ARG A 1 167 ? -18.087 5.222 17.414 1.00 81.62 167 ARG A N 1
ATOM 1364 C CA . ARG A 1 167 ? -17.888 4.693 18.772 1.00 81.62 167 ARG A CA 1
ATOM 1365 C C . ARG A 1 167 ? -17.198 5.697 19.692 1.00 81.62 167 ARG A C 1
ATOM 1367 O O . ARG A 1 167 ? -17.628 5.856 20.833 1.00 81.62 167 ARG A O 1
ATOM 1374 N N . GLN A 1 168 ? -16.156 6.381 19.219 1.00 84.31 168 GLN A N 1
ATOM 1375 C CA . GLN A 1 168 ? -15.468 7.394 20.022 1.00 84.31 168 GLN A CA 1
ATOM 1376 C C . GLN A 1 168 ? -16.369 8.595 20.327 1.00 84.31 168 GLN A C 1
ATOM 1378 O O . GLN A 1 168 ? -16.412 9.033 21.475 1.00 84.31 168 GLN A O 1
ATOM 1383 N N . THR A 1 169 ? -17.158 9.062 19.357 1.00 85.38 169 THR A N 1
ATOM 1384 C CA . THR A 1 169 ? -18.142 10.134 19.564 1.00 85.38 169 THR A CA 1
ATOM 1385 C C . THR A 1 169 ? -19.212 9.730 20.578 1.00 85.38 169 THR A C 1
ATOM 1387 O O . THR A 1 169 ? -19.500 10.493 21.496 1.00 85.38 169 THR A O 1
ATOM 1390 N N . ALA A 1 170 ? -19.754 8.510 20.481 1.00 85.44 170 ALA A N 1
ATOM 1391 C CA . ALA A 1 170 ? -20.732 8.008 21.448 1.00 85.44 170 ALA A CA 1
ATOM 1392 C C . ALA A 1 170 ? -20.151 7.917 22.869 1.00 85.44 170 ALA A C 1
ATOM 1394 O O . ALA A 1 170 ? -20.830 8.238 23.844 1.00 85.44 170 ALA A O 1
ATOM 1395 N N . ARG A 1 171 ? -18.881 7.512 23.003 1.00 83.44 171 ARG A N 1
ATOM 1396 C CA . ARG A 1 171 ? -18.194 7.457 24.299 1.00 83.44 171 ARG A CA 1
ATOM 1397 C C . ARG A 1 171 ? -17.982 8.848 24.894 1.00 83.44 171 ARG A C 1
ATOM 1399 O O . ARG A 1 171 ? -18.199 9.016 26.088 1.00 83.44 171 ARG A O 1
ATOM 1406 N N . PHE A 1 172 ? -17.591 9.826 24.078 1.00 86.94 172 PHE A N 1
ATOM 1407 C CA . PHE A 1 172 ? -17.428 11.211 24.521 1.00 86.94 172 PHE A CA 1
ATOM 1408 C C . PHE A 1 172 ? -18.751 11.800 25.020 1.00 86.94 172 PHE A C 1
ATOM 1410 O O . PHE A 1 172 ? -18.806 12.338 26.119 1.00 86.94 172 PHE A O 1
ATOM 1417 N N . PHE A 1 173 ? -19.838 11.597 24.271 1.00 85.25 173 PHE A N 1
ATOM 1418 C CA . PHE A 1 173 ? -21.159 12.090 24.660 1.00 85.25 173 PHE A CA 1
ATOM 1419 C C . PHE A 1 173 ? -21.644 11.495 25.993 1.00 85.25 173 PHE A C 1
ATOM 1421 O O . PHE A 1 173 ? -22.157 12.216 26.844 1.00 85.25 173 PHE A O 1
ATOM 1428 N N . ARG A 1 174 ? -21.417 10.192 26.215 1.00 83.31 174 ARG A N 1
ATOM 1429 C CA . ARG A 1 174 ? -21.736 9.532 27.494 1.00 83.31 174 ARG A CA 1
ATOM 1430 C C . ARG A 1 174 ? -20.937 10.102 28.667 1.00 83.31 174 ARG A C 1
ATOM 1432 O O . ARG A 1 174 ? -21.502 10.285 29.737 1.00 83.31 174 ARG A O 1
ATOM 1439 N N . LEU A 1 175 ? -19.650 10.393 28.465 1.00 87.50 175 LEU A N 1
ATOM 1440 C CA . LEU A 1 175 ? -18.808 11.000 29.500 1.00 87.50 175 LEU A CA 1
ATOM 1441 C C . LEU A 1 175 ? -19.294 12.409 29.864 1.00 87.50 175 LEU A C 1
ATOM 1443 O O . LEU A 1 175 ? -19.440 12.699 31.046 1.00 87.50 175 LEU A O 1
ATOM 1447 N N . CYS A 1 176 ? -19.627 13.243 28.872 1.00 84.81 176 CY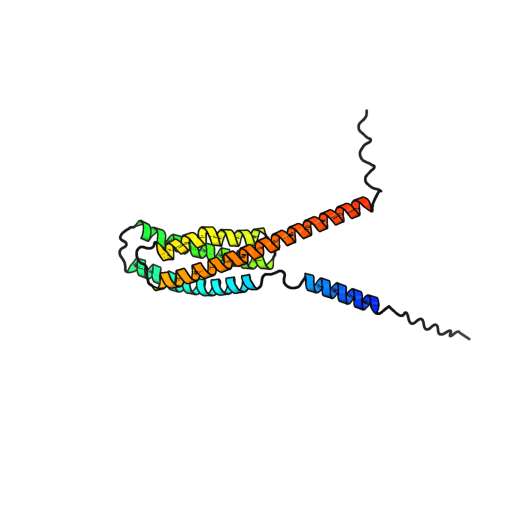S A N 1
ATOM 1448 C CA . CYS A 1 176 ? -20.200 14.568 29.124 1.00 84.81 176 CYS A CA 1
ATOM 1449 C C . CYS A 1 176 ? -21.516 14.485 29.914 1.00 84.81 176 CYS A C 1
ATOM 1451 O O . CYS A 1 176 ? -21.708 15.232 30.868 1.00 84.81 176 CYS A O 1
ATOM 1453 N N . GLN A 1 177 ? -22.396 13.538 29.574 1.00 87.12 177 GLN A N 1
ATOM 1454 C CA . GLN A 1 177 ? -23.664 13.354 30.284 1.00 87.12 177 GLN A CA 1
ATOM 1455 C C . GLN A 1 177 ? -23.464 12.923 31.749 1.00 87.12 177 GLN A C 1
ATOM 1457 O O . GLN A 1 177 ? -24.181 13.385 32.636 1.00 87.12 177 GLN A O 1
ATOM 1462 N N . GLU A 1 178 ? -22.490 12.050 32.027 1.00 87.06 178 GLU A N 1
ATOM 1463 C CA . GLU A 1 178 ? -22.152 11.647 33.399 1.00 87.06 178 GLU A CA 1
ATOM 1464 C C . GLU A 1 178 ? -21.575 12.804 34.229 1.00 87.06 178 GLU A C 1
ATOM 1466 O O . GLU A 1 178 ? -21.852 12.890 35.428 1.00 87.06 178 GLU A O 1
ATOM 1471 N N . GLU A 1 179 ? -20.786 13.693 33.620 1.00 85.06 179 GLU A N 1
ATOM 1472 C CA . GLU A 1 179 ? -20.270 14.896 34.284 1.00 85.06 179 GLU A CA 1
ATOM 1473 C C . GLU A 1 179 ? -21.395 15.878 34.639 1.00 85.06 179 GLU A C 1
ATOM 1475 O O . GLU A 1 179 ? -21.443 16.359 35.773 1.00 85.06 179 GLU A O 1
ATOM 1480 N N . GLU A 1 180 ? -22.351 16.104 33.734 1.00 82.56 180 GLU A N 1
ATOM 1481 C CA . GLU A 1 180 ? -23.522 16.947 34.007 1.00 82.56 180 GLU A CA 1
ATOM 1482 C C . GLU A 1 180 ? -24.407 16.372 35.124 1.00 82.56 180 GLU A C 1
ATOM 1484 O O . GLU A 1 180 ? -24.788 17.092 36.048 1.00 82.56 180 GLU A O 1
ATOM 1489 N N . LEU A 1 181 ? -24.685 15.063 35.110 1.00 82.50 181 LEU A N 1
ATOM 1490 C CA . LEU A 1 181 ? -25.452 14.402 36.175 1.00 82.50 181 LEU A CA 1
ATOM 1491 C C . LEU A 1 181 ? -24.767 14.510 37.545 1.00 82.50 181 LEU A C 1
ATOM 1493 O O . LEU A 1 181 ? -25.443 14.716 38.555 1.00 82.50 181 LEU A O 1
ATOM 1497 N N . LYS A 1 182 ? -23.433 14.410 37.599 1.00 81.06 182 LYS A N 1
ATOM 1498 C CA . LYS A 1 182 ? -22.665 14.611 38.840 1.00 81.06 182 LYS A CA 1
ATOM 1499 C C . LYS A 1 182 ? -22.704 16.063 39.317 1.00 81.06 182 LYS A C 1
ATOM 1501 O O . LYS A 1 182 ? -22.765 16.286 40.525 1.00 81.06 182 LYS A O 1
ATOM 1506 N N . ALA A 1 183 ? -22.695 17.031 38.402 1.00 80.19 183 ALA A N 1
ATOM 1507 C CA . ALA A 1 183 ? -22.811 18.449 38.736 1.00 80.19 183 ALA A CA 1
ATOM 1508 C C . ALA A 1 183 ? -24.203 18.803 39.290 1.00 80.19 183 ALA A C 1
ATOM 1510 O O . ALA A 1 183 ? -24.305 19.544 40.263 1.00 80.19 183 ALA A O 1
ATOM 1511 N N . VAL A 1 184 ? -25.274 18.232 38.727 1.00 76.88 184 VAL A N 1
ATOM 1512 C CA . VAL A 1 184 ? -26.655 18.451 39.200 1.00 76.88 184 VAL A CA 1
ATOM 1513 C C . VAL A 1 184 ? -26.939 17.703 40.510 1.00 76.88 184 VAL A C 1
ATOM 1515 O O . VAL A 1 184 ? -27.632 18.223 41.382 1.00 76.88 184 VAL A O 1
ATOM 1518 N N . GLY A 1 185 ? -26.385 16.499 40.686 1.00 69.44 185 GLY A N 1
ATOM 1519 C CA . GLY A 1 185 ? -26.561 15.681 41.892 1.00 69.44 185 GLY A CA 1
ATOM 1520 C C . GLY A 1 185 ? -25.790 16.162 43.130 1.00 69.44 185 GLY A C 1
ATOM 1521 O O . GLY A 1 185 ? -26.066 15.685 44.230 1.00 69.44 185 GLY A O 1
ATOM 1522 N N . ASN A 1 186 ? -24.847 17.101 42.985 1.00 59.19 186 ASN A N 1
ATOM 1523 C CA . ASN A 1 186 ? -24.095 17.687 44.096 1.00 59.19 186 ASN A CA 1
ATOM 1524 C C . ASN A 1 186 ? -24.238 19.225 44.131 1.00 59.19 186 ASN A C 1
ATOM 1526 O O . ASN A 1 186 ? -23.339 19.939 43.687 1.00 59.19 186 ASN A O 1
ATOM 1530 N N . PRO A 1 187 ? -25.326 19.769 44.705 1.00 55.44 187 PRO A N 1
ATOM 1531 C CA . PRO A 1 187 ? -25.574 21.214 44.738 1.00 55.44 187 PRO A CA 1
ATOM 1532 C C . PRO A 1 187 ? -24.664 22.014 45.698 1.00 55.44 187 PRO A C 1
ATOM 1534 O O . PRO A 1 187 ? -24.921 23.192 45.936 1.00 55.44 187 PRO A O 1
ATOM 1537 N N . SER A 1 188 ? -23.611 21.424 46.282 1.00 54.88 188 SER A N 1
ATOM 1538 C CA . SER A 1 188 ? -22.880 22.026 47.414 1.00 54.88 188 SER A CA 1
ATOM 1539 C C . SER A 1 188 ? -21.514 22.665 47.105 1.00 54.88 188 SER A C 1
ATOM 1541 O O . SER A 1 188 ? -20.871 23.168 48.025 1.00 54.88 188 SER A O 1
ATOM 1543 N N . SER A 1 189 ? -21.067 22.733 45.843 1.00 52.19 189 SER A N 1
ATOM 1544 C CA . SER A 1 189 ? -19.744 23.298 45.495 1.00 52.19 189 SER A CA 1
ATOM 1545 C C . SER A 1 189 ? -19.740 24.542 44.594 1.00 52.19 189 SER A C 1
ATOM 1547 O O . SER A 1 189 ? -18.689 25.168 44.466 1.00 52.19 189 SER A O 1
ATOM 1549 N N . THR A 1 190 ? -20.871 24.976 44.023 1.00 50.62 190 THR A N 1
ATOM 1550 C CA . THR A 1 190 ? -20.877 26.110 43.066 1.00 50.62 190 THR A CA 1
ATOM 1551 C C . THR A 1 190 ? -20.976 27.499 43.720 1.00 50.62 190 THR A C 1
ATOM 1553 O O . THR A 1 190 ? -20.737 28.508 43.063 1.00 50.62 190 THR A O 1
ATOM 1556 N N . THR A 1 191 ? -21.219 27.602 45.029 1.00 46.72 191 THR A N 1
ATOM 1557 C CA . THR A 1 191 ? -21.412 28.904 45.700 1.00 46.72 191 THR A CA 1
ATOM 1558 C C . THR A 1 191 ? -20.248 29.272 46.623 1.00 46.72 191 THR A C 1
ATOM 1560 O O . THR A 1 191 ? -20.464 29.448 47.817 1.00 46.72 191 THR A O 1
ATOM 1563 N N . LYS A 1 192 ? -18.999 29.373 46.136 1.00 45.47 192 LYS A N 1
ATOM 1564 C CA . LYS A 1 192 ? -17.904 29.957 46.956 1.00 45.47 192 LYS A CA 1
ATOM 1565 C C . LYS A 1 192 ? -16.875 30.867 46.268 1.00 45.47 192 LYS A C 1
ATOM 1567 O O . LYS A 1 192 ? -16.010 31.363 46.979 1.00 45.47 192 LYS A O 1
ATOM 1572 N N . ASN A 1 193 ? -16.974 31.186 44.971 1.00 45.34 193 ASN A N 1
ATOM 1573 C CA . ASN A 1 193 ? -15.893 31.928 44.286 1.00 45.34 193 ASN A CA 1
ATOM 1574 C C . ASN A 1 193 ? -16.291 33.266 43.619 1.00 45.34 193 ASN A C 1
ATOM 1576 O O . ASN A 1 193 ? -15.600 33.705 42.706 1.00 45.34 193 ASN A O 1
ATOM 1580 N N . THR A 1 194 ? -17.353 33.952 44.058 1.00 49.28 194 THR A N 1
ATOM 1581 C CA . THR A 1 194 ? -17.759 35.260 43.478 1.00 49.28 194 THR A CA 1
ATOM 1582 C C . THR A 1 194 ? -17.999 36.381 44.494 1.00 49.28 194 THR A C 1
ATOM 1584 O O . THR A 1 194 ? -18.727 37.330 44.220 1.00 49.28 194 THR A O 1
ATOM 1587 N N . SER A 1 195 ? -17.339 36.342 45.651 1.00 44.62 195 SER A N 1
ATOM 1588 C CA . SER A 1 195 ? -17.372 37.463 46.603 1.00 44.62 195 SER A CA 1
ATOM 1589 C C . SER A 1 195 ? -16.035 37.651 47.317 1.00 44.62 195 SER A C 1
ATOM 1591 O O . SER A 1 195 ? -15.925 37.436 48.516 1.00 44.62 195 SER A O 1
ATOM 1593 N N . SER A 1 196 ? -14.998 38.057 46.575 1.00 45.44 196 SER A N 1
ATOM 1594 C CA . SER A 1 196 ? -13.826 38.720 47.169 1.00 45.44 196 SER A CA 1
ATOM 1595 C C . SER A 1 196 ? -13.018 39.505 46.127 1.00 45.44 196 SER A C 1
ATOM 1597 O O . SER A 1 196 ? -11.850 39.219 45.879 1.00 45.44 196 SER A O 1
ATOM 1599 N N . THR A 1 197 ? -13.634 40.491 45.472 1.00 47.41 197 THR A N 1
ATOM 1600 C CA . THR A 1 197 ? -12.895 41.572 44.788 1.00 47.41 197 THR A CA 1
ATOM 1601 C C . THR A 1 197 ? -13.751 42.837 44.786 1.00 47.41 197 THR A C 1
ATOM 1603 O O . THR A 1 197 ? -14.301 43.246 43.771 1.00 47.41 197 THR A O 1
ATOM 1606 N N . ALA A 1 198 ? -13.939 43.411 45.971 1.00 42.88 198 ALA A N 1
ATOM 1607 C CA . ALA A 1 198 ? -14.458 44.761 46.140 1.00 42.88 198 ALA A CA 1
ATOM 1608 C C . ALA A 1 198 ? -13.859 45.338 47.425 1.00 42.88 198 ALA A C 1
ATOM 1610 O O . ALA A 1 198 ? -14.455 45.212 48.489 1.00 42.88 198 ALA A O 1
ATOM 1611 N N . THR A 1 199 ? -12.658 45.895 47.295 1.00 44.12 199 THR A N 1
ATOM 1612 C CA . THR A 1 199 ? -12.091 46.993 48.097 1.00 44.12 199 THR A CA 1
ATOM 1613 C C . THR A 1 199 ? -10.870 47.509 47.365 1.00 44.12 199 THR A C 1
ATOM 1615 O O . THR A 1 199 ? -10.041 46.648 46.989 1.00 44.12 199 THR A O 1
#

Foldseek 3Di:
DDDDDDDPPPPCPDPVVVVVVVVVVVVVVVVVPFLFDPQLVVLLVVLVVLVVVCLVVVVVVLVCCLVPDDDPDVVLNVVSVVLSVLLVVLNVLLSVLSVCCRVVLDLVSLVVNLCSLPPSNLVSLCCQQPVHPDDDPVSPVSSVVSNVSSVVSNVVSVVSSVVSVVVVVVVVVVVVVVVVVVPVVDVDPPPDPPPDDDD

Organism: NCBI:txid94617

Sequence (199 aa):
AGRASYSSGVSYQPLQQHEESSKANFHRIETYTVASSVSLHILLYLDSMVSIVYFFLGGSLILHKLSSFDFVSPLHQLLLIPCFIILLICDTSRFYFGFQGNLKERVPQVIAFLMITFFPTFFVMAYMTFVQEVLYPFDVVIGWMFIMLMLLEFYFGYRCVKRLINRQTARFFRLCQEEELKAVGNPSSTTKNTSSTAT

Nearest PDB structures (foldseek):
  7sqc-assembly1_1X  TM=2.215E-01  e=7.214E+00  Chlamydomonas reinhardtii